Protein AF-A0A1V2YG68-F1 (afdb_monomer_lite)

Structure (mmCIF, N/CA/C/O backbone):
data_AF-A0A1V2YG68-F1
#
_entry.id   AF-A0A1V2YG68-F1
#
loop_
_atom_site.group_PDB
_atom_site.id
_atom_site.type_symbol
_atom_site.label_atom_id
_atom_site.label_alt_id
_atom_site.label_comp_id
_atom_site.label_asym_id
_atom_site.label_entity_id
_atom_site.label_seq_id
_atom_site.pdbx_PDB_ins_code
_atom_site.Cartn_x
_atom_site.Cartn_y
_atom_site.Cartn_z
_atom_site.occupancy
_atom_site.B_iso_or_equiv
_atom_site.auth_seq_id
_atom_site.auth_comp_id
_atom_site.auth_asym_id
_atom_site.auth_atom_id
_atom_site.pdbx_PDB_model_num
ATOM 1 N N . MET A 1 1 ? -80.242 -28.426 149.131 1.00 45.88 1 MET A N 1
ATOM 2 C CA . MET A 1 1 ? -80.543 -27.502 148.023 1.00 45.88 1 MET A CA 1
ATOM 3 C C . MET A 1 1 ? -82.032 -27.233 148.064 1.00 45.88 1 MET A C 1
ATOM 5 O O . MET A 1 1 ? -82.802 -28.119 147.728 1.00 45.88 1 MET A O 1
ATOM 9 N N . SER A 1 2 ? -82.437 -26.097 148.624 1.00 35.91 2 SER A N 1
ATOM 10 C CA . SER A 1 2 ? -83.824 -25.644 148.545 1.00 35.91 2 SER A CA 1
ATOM 11 C C . SER A 1 2 ? -84.021 -25.025 147.166 1.00 35.91 2 SER A C 1
ATOM 13 O O . SER A 1 2 ? -83.329 -24.053 146.855 1.00 35.91 2 SER A O 1
ATOM 15 N N . ASP A 1 3 ? -84.920 -25.564 146.348 1.00 45.25 3 ASP A N 1
ATOM 16 C CA . ASP A 1 3 ? -85.376 -24.863 145.150 1.00 45.25 3 ASP A CA 1
ATOM 17 C C . ASP A 1 3 ? -86.079 -23.575 145.592 1.00 45.25 3 ASP A C 1
ATOM 19 O O . ASP A 1 3 ? -87.194 -23.585 146.112 1.00 45.25 3 ASP A O 1
ATOM 23 N N . ILE A 1 4 ? -85.375 -22.450 145.447 1.00 52.69 4 ILE A N 1
ATOM 24 C CA . ILE A 1 4 ? -85.929 -21.116 145.657 1.00 52.69 4 ILE A CA 1
ATOM 25 C C . ILE A 1 4 ? -86.645 -20.747 144.359 1.00 52.69 4 ILE A C 1
ATOM 27 O O . ILE A 1 4 ? -86.049 -20.223 143.419 1.00 52.69 4 ILE A O 1
ATOM 31 N N . THR A 1 5 ? -87.937 -21.052 144.285 1.00 49.88 5 THR A N 1
ATOM 32 C CA . THR A 1 5 ? -88.808 -20.548 143.221 1.00 49.88 5 THR A CA 1
ATOM 33 C C . THR A 1 5 ? -89.043 -19.052 143.413 1.00 49.88 5 THR A C 1
ATOM 35 O O . THR A 1 5 ? -89.817 -18.638 144.277 1.00 49.88 5 THR A O 1
ATOM 38 N N . PHE A 1 6 ? -88.395 -18.230 142.586 1.00 60.41 6 PHE A N 1
ATOM 39 C CA . PHE A 1 6 ? -88.712 -16.809 142.456 1.00 60.41 6 PHE A CA 1
ATOM 40 C C . PHE A 1 6 ? -89.950 -16.643 141.567 1.00 60.41 6 PHE A C 1
ATOM 42 O O . PHE A 1 6 ? -89.876 -16.724 140.343 1.00 60.41 6 PHE A O 1
ATOM 49 N N . GLY A 1 7 ? -91.109 -16.426 142.188 1.00 47.00 7 GLY A N 1
ATOM 50 C CA . GLY A 1 7 ? -92.335 -16.075 141.475 1.00 47.00 7 GLY A CA 1
ATOM 51 C C . GLY A 1 7 ? -92.313 -14.608 141.052 1.00 47.00 7 GLY A C 1
ATOM 52 O O . GLY A 1 7 ? -92.571 -13.727 141.869 1.00 47.00 7 GLY A O 1
ATOM 53 N N . ILE A 1 8 ? -92.019 -14.332 139.782 1.00 64.88 8 ILE A N 1
ATOM 54 C CA . ILE A 1 8 ? -92.124 -12.979 139.220 1.00 64.88 8 ILE A CA 1
ATOM 55 C C . ILE A 1 8 ? -93.593 -12.728 138.859 1.00 64.88 8 ILE A C 1
ATOM 57 O O . ILE A 1 8 ? -94.186 -13.472 138.074 1.00 64.88 8 ILE A O 1
ATOM 61 N N . LYS A 1 9 ? -94.199 -11.676 139.423 1.00 55.75 9 LYS A N 1
ATOM 62 C CA . LYS A 1 9 ? -95.516 -11.201 138.975 1.00 55.75 9 LYS A CA 1
ATOM 63 C C . LYS A 1 9 ? -95.356 -10.577 137.591 1.00 55.75 9 LYS A C 1
ATOM 65 O O . LYS A 1 9 ? -94.891 -9.450 137.476 1.00 55.75 9 LYS A O 1
ATOM 70 N N . MET A 1 10 ? -95.730 -11.315 136.551 1.00 65.38 10 MET A N 1
ATOM 71 C CA . MET A 1 10 ? -95.845 -10.758 135.205 1.00 65.38 10 MET A CA 1
ATOM 72 C C . MET A 1 10 ? -97.210 -10.100 135.031 1.00 65.38 10 MET A C 1
ATOM 74 O O . MET A 1 10 ? -98.237 -10.695 135.371 1.00 65.38 10 MET A O 1
ATOM 78 N N . ASN A 1 11 ? -97.215 -8.887 134.481 1.00 75.75 11 ASN A N 1
ATOM 79 C CA . ASN A 1 11 ? -98.447 -8.227 134.068 1.00 75.75 11 ASN A CA 1
ATOM 80 C C . ASN A 1 11 ? -99.138 -9.057 132.967 1.00 75.75 11 ASN A C 1
ATOM 82 O O . ASN A 1 11 ? -98.454 -9.718 132.178 1.00 75.75 11 ASN A O 1
ATOM 86 N N . PRO A 1 12 ? -100.481 -9.056 132.914 1.00 67.75 12 PRO A N 1
ATOM 87 C CA . PRO A 1 12 ? -101.240 -9.962 132.054 1.00 67.75 12 PRO A CA 1
ATOM 88 C C . PRO A 1 12 ? -100.933 -9.795 130.558 1.00 67.75 12 PRO A C 1
ATOM 90 O O . PRO A 1 12 ? -100.912 -10.800 129.855 1.00 67.75 12 PRO A O 1
ATOM 93 N N . GLU A 1 13 ? -100.609 -8.583 130.096 1.00 73.19 13 GLU A N 1
ATOM 94 C CA . GLU A 1 13 ? -100.187 -8.320 128.709 1.00 73.19 13 GLU A CA 1
ATOM 95 C C . GLU A 1 13 ? -98.855 -8.995 128.369 1.00 73.19 13 GLU A C 1
ATOM 97 O O . GLU A 1 13 ? -98.791 -9.774 127.424 1.00 73.19 13 GLU A O 1
ATOM 102 N N . MET A 1 14 ? -97.817 -8.814 129.195 1.00 71.12 14 MET A N 1
ATOM 103 C CA . MET A 1 14 ? -96.523 -9.477 128.973 1.00 71.12 14 MET A CA 1
ATOM 104 C C . MET A 1 14 ? -96.642 -10.997 129.037 1.00 71.12 14 MET A C 1
ATOM 106 O O . MET A 1 14 ? -95.961 -11.710 128.309 1.00 71.12 14 MET A O 1
ATOM 110 N N . LYS A 1 15 ? -97.508 -11.518 129.911 1.00 72.19 15 LYS A N 1
ATOM 111 C CA . LYS A 1 15 ? -97.759 -12.959 129.975 1.00 72.19 15 LYS A CA 1
ATOM 112 C C . LYS A 1 15 ? -98.450 -13.459 128.704 1.00 72.19 15 LYS A C 1
ATOM 114 O O . LYS A 1 15 ? -98.142 -14.564 128.266 1.00 72.19 15 LYS A O 1
ATOM 119 N N . ALA A 1 16 ? -99.363 -12.673 128.132 1.00 74.62 16 ALA A N 1
ATOM 120 C CA . ALA A 1 16 ? -100.020 -12.999 126.873 1.00 74.62 16 ALA A CA 1
ATOM 121 C C . ALA A 1 16 ? -99.023 -12.986 125.704 1.00 74.62 16 ALA A C 1
ATOM 123 O O . ALA A 1 16 ? -98.926 -13.998 125.018 1.00 74.62 16 ALA A O 1
ATOM 124 N N . GLU A 1 17 ? -98.210 -11.933 125.557 1.00 75.25 17 GLU A N 1
ATOM 125 C CA . GLU A 1 17 ? -97.178 -11.847 124.508 1.00 75.25 17 GLU A CA 1
ATOM 126 C C . GLU A 1 17 ? -96.141 -12.967 124.623 1.00 75.25 17 GLU A C 1
ATOM 128 O O . GLU A 1 17 ? -95.781 -13.597 123.632 1.00 75.25 17 GLU A O 1
ATOM 133 N N . LEU A 1 18 ? -95.681 -13.274 125.839 1.00 72.56 18 LEU A N 1
ATOM 134 C CA . LEU A 1 18 ? -94.676 -14.315 126.046 1.00 72.56 18 LEU A CA 1
ATOM 135 C C . LEU A 1 18 ? -95.265 -15.705 125.751 1.00 72.56 18 LEU A C 1
ATOM 137 O O . LEU A 1 18 ? -94.600 -16.536 125.141 1.00 72.56 18 LEU A O 1
ATOM 141 N N . LEU A 1 19 ? -96.532 -15.954 126.104 1.00 73.06 19 LEU A N 1
ATOM 142 C CA . LEU A 1 19 ? -97.225 -17.193 125.732 1.00 73.06 19 LEU A CA 1
ATOM 143 C C . LEU A 1 19 ? -97.494 -17.290 124.227 1.00 73.06 19 LEU A C 1
ATOM 145 O O . LEU A 1 19 ? -97.452 -18.393 123.683 1.00 73.06 19 LEU A O 1
ATOM 149 N N . GLU A 1 20 ? -97.767 -16.172 123.561 1.00 78.12 20 GLU A N 1
ATOM 150 C CA . GLU A 1 20 ? -97.959 -16.118 122.113 1.00 78.12 20 GLU A CA 1
ATOM 151 C C . GLU A 1 20 ? -96.641 -16.373 121.369 1.00 78.12 20 GLU A C 1
ATOM 153 O O . GLU A 1 20 ? -96.613 -17.166 120.430 1.00 78.12 20 GLU A O 1
ATOM 158 N N . LEU A 1 21 ? -95.529 -15.814 121.854 1.00 74.50 21 LEU A N 1
ATOM 159 C CA . LEU A 1 21 ? -94.182 -16.056 121.328 1.00 74.50 21 LEU A CA 1
ATOM 160 C C . LEU A 1 21 ? -93.698 -17.492 121.563 1.00 74.50 21 LEU A C 1
ATOM 162 O O . LEU A 1 21 ? -93.141 -18.107 120.657 1.00 74.50 21 LEU A O 1
ATOM 166 N N . ILE A 1 22 ? -93.954 -18.054 122.748 1.00 74.94 22 ILE A N 1
ATOM 167 C CA . ILE A 1 22 ? -93.669 -19.467 123.045 1.00 74.94 22 ILE A CA 1
ATOM 168 C C . ILE A 1 22 ? -94.459 -20.370 122.095 1.00 74.94 22 ILE A C 1
ATOM 170 O O . ILE A 1 22 ? -93.904 -21.315 121.538 1.00 74.94 22 ILE A O 1
ATOM 174 N N . LYS A 1 23 ? -95.749 -20.073 121.885 1.00 73.31 23 LYS A N 1
ATOM 175 C CA . LYS A 1 23 ? -96.596 -20.846 120.971 1.00 73.31 23 LYS A CA 1
ATOM 176 C C . LYS A 1 23 ? -96.153 -20.724 119.518 1.00 73.31 23 LYS A C 1
ATOM 178 O O . LYS A 1 23 ? -96.170 -21.730 118.823 1.00 73.31 23 LYS A O 1
ATOM 183 N N . SER A 1 24 ? -95.763 -19.534 119.060 1.00 74.88 24 SER A N 1
ATOM 184 C CA . SER A 1 24 ? -95.363 -19.323 117.664 1.00 74.88 24 SER A CA 1
ATOM 185 C C . SER A 1 24 ? -94.041 -20.000 117.303 1.00 74.88 24 SER A C 1
ATOM 187 O O . SER A 1 24 ? -93.831 -20.320 116.138 1.00 74.88 24 SER A O 1
ATOM 189 N N . HIS A 1 25 ? -93.177 -20.251 118.289 1.00 70.69 25 HIS A N 1
ATOM 190 C CA . HIS A 1 25 ? -91.890 -20.920 118.088 1.00 70.69 25 HIS A CA 1
ATOM 191 C C . HIS A 1 25 ? -91.912 -22.414 118.466 1.00 70.69 25 HIS A C 1
ATOM 193 O O . HIS A 1 25 ? -90.879 -23.068 118.365 1.00 70.69 25 HIS A O 1
ATOM 199 N N . GLU A 1 26 ? -93.059 -22.953 118.904 1.00 73.19 26 GLU A N 1
ATOM 200 C CA . GLU A 1 26 ? -93.261 -24.358 119.321 1.00 73.19 26 GLU A CA 1
ATOM 201 C C . GLU A 1 26 ? -92.267 -24.891 120.378 1.00 73.19 26 GLU A C 1
ATOM 203 O O . GLU A 1 26 ? -92.088 -26.098 120.531 1.00 73.19 26 GLU A O 1
ATOM 208 N N . VAL A 1 27 ? -91.638 -24.007 121.155 1.00 75.56 27 VAL A N 1
ATOM 209 C CA . VAL A 1 27 ? -90.670 -24.380 122.202 1.00 75.56 27 VAL A CA 1
ATOM 210 C C . VAL A 1 27 ? -91.333 -24.442 123.571 1.00 75.56 27 VAL A C 1
ATOM 212 O O . VAL A 1 27 ? -92.298 -23.730 123.849 1.00 75.56 27 VAL A O 1
ATOM 215 N N . THR A 1 28 ? -90.802 -25.253 124.488 1.00 78.25 28 THR A N 1
ATOM 216 C CA . THR A 1 28 ? -91.273 -25.210 125.879 1.00 78.25 28 THR A CA 1
ATOM 217 C C . THR A 1 28 ? -90.831 -23.914 126.560 1.00 78.25 28 THR A C 1
ATOM 219 O O . THR A 1 28 ? -89.799 -23.328 126.237 1.00 78.25 28 THR A O 1
ATOM 222 N N . SER A 1 29 ? -91.574 -23.455 127.570 1.00 73.75 29 SER A N 1
ATOM 223 C CA . SER A 1 29 ? -91.270 -22.191 128.262 1.00 73.75 29 SER A CA 1
ATOM 224 C C . SER A 1 29 ? -89.856 -22.143 128.857 1.00 73.75 29 SER A C 1
ATOM 226 O O . SER A 1 29 ? -89.256 -21.075 128.940 1.00 73.75 29 SER A O 1
ATOM 228 N N . LYS A 1 30 ? -89.302 -23.296 129.254 1.00 77.19 30 LYS A N 1
ATOM 229 C CA . LYS A 1 30 ? -87.930 -23.404 129.766 1.00 77.19 30 LYS A CA 1
ATOM 230 C C . LYS A 1 30 ? -86.895 -23.227 128.653 1.00 77.19 30 LYS A C 1
ATOM 232 O O . LYS A 1 30 ? -85.905 -22.532 128.865 1.00 77.19 30 LYS A O 1
ATOM 237 N N . GLU A 1 31 ? -87.136 -23.823 127.488 1.00 76.25 31 GLU A N 1
ATOM 238 C CA . GLU A 1 31 ? -86.282 -23.672 126.305 1.00 76.25 31 GLU A CA 1
ATOM 239 C C . GLU A 1 31 ? -86.329 -22.241 125.787 1.00 76.25 31 GLU A C 1
ATOM 241 O O . GLU A 1 31 ? -85.284 -21.662 125.533 1.00 76.25 31 GLU A O 1
ATOM 246 N N . PHE A 1 32 ? -87.510 -21.623 125.750 1.00 81.31 32 PHE A N 1
ATOM 247 C CA . PHE A 1 32 ? -87.654 -20.233 125.333 1.00 81.31 32 PHE A CA 1
ATOM 248 C C . PHE A 1 32 ? -86.882 -19.267 126.245 1.00 81.31 32 PHE A C 1
ATOM 250 O O . PHE A 1 32 ? -86.154 -18.407 125.757 1.00 81.31 32 PHE A O 1
ATOM 257 N N . ILE A 1 33 ? -86.967 -19.434 127.572 1.00 79.12 33 ILE A N 1
ATOM 258 C CA . ILE A 1 33 ? -86.193 -18.619 128.526 1.00 79.12 33 ILE A CA 1
ATOM 259 C C . ILE A 1 33 ? -84.685 -18.892 128.409 1.00 79.12 33 ILE A C 1
ATOM 261 O O . ILE A 1 33 ? -83.891 -17.955 128.504 1.00 79.12 33 ILE A O 1
ATOM 265 N N . ALA A 1 34 ? -84.272 -20.143 128.176 1.00 77.38 34 ALA A N 1
ATOM 266 C CA . ALA A 1 34 ? -82.872 -20.471 127.910 1.00 77.38 34 ALA A CA 1
ATOM 267 C C . ALA A 1 34 ? -82.375 -19.784 126.627 1.00 77.38 34 ALA A C 1
ATOM 269 O O . ALA A 1 34 ? -81.307 -19.179 126.643 1.00 77.38 34 ALA A O 1
ATOM 270 N N . MET A 1 35 ? -83.193 -19.782 125.573 1.00 78.88 35 MET A N 1
ATOM 271 C CA . MET A 1 35 ? -82.917 -19.119 124.299 1.00 78.88 35 MET A CA 1
ATOM 272 C C . MET A 1 35 ? -82.822 -17.597 124.460 1.00 78.88 35 MET A C 1
ATOM 274 O O . MET A 1 35 ? -81.937 -16.968 123.888 1.00 78.88 35 MET A O 1
ATOM 278 N N . LEU A 1 36 ? -83.677 -16.997 125.292 1.00 80.50 36 LEU A N 1
ATOM 279 C CA . LEU A 1 36 ? -83.635 -15.570 125.629 1.00 80.50 36 LEU A CA 1
ATOM 280 C C . LEU A 1 36 ? -82.360 -15.204 126.398 1.00 80.50 36 LEU A C 1
ATOM 282 O O . LEU A 1 36 ? -81.717 -14.201 126.098 1.00 80.50 36 LEU A O 1
ATOM 286 N N . LEU A 1 37 ? -81.957 -16.038 127.361 1.00 78.00 37 LEU A N 1
ATOM 287 C CA . LEU A 1 37 ? -80.708 -15.866 128.106 1.00 78.00 37 LEU A CA 1
ATOM 288 C C . LEU A 1 37 ? -79.474 -16.052 127.221 1.00 78.00 37 LEU A C 1
ATOM 290 O O . LEU A 1 37 ? -78.484 -15.345 127.399 1.00 78.00 37 LEU A O 1
ATOM 294 N N . GLU A 1 38 ? -79.513 -17.000 126.291 1.00 78.25 38 GLU A N 1
ATOM 295 C CA . GLU A 1 38 ? -78.438 -17.249 125.334 1.00 78.25 38 GLU A CA 1
ATOM 296 C C . GLU A 1 38 ? -78.324 -16.107 124.321 1.00 78.25 38 GLU A C 1
ATOM 298 O O . GLU A 1 38 ? -77.226 -15.599 124.100 1.00 78.25 38 GLU A O 1
ATOM 303 N N . SER A 1 39 ? -79.458 -15.609 123.825 1.00 77.69 39 SER A N 1
ATOM 304 C CA . SER A 1 39 ? -79.529 -14.418 122.972 1.00 77.69 39 SER A CA 1
ATOM 305 C C . SER A 1 39 ? -78.979 -13.190 123.699 1.00 77.69 39 SER A C 1
ATOM 307 O O . SER A 1 39 ? -78.126 -12.491 123.166 1.00 77.69 39 SER A O 1
ATOM 309 N N . TYR A 1 40 ? -79.354 -12.984 124.965 1.00 77.25 40 TYR A N 1
ATOM 310 C CA . TYR A 1 40 ? -78.818 -11.896 125.784 1.00 77.25 40 TYR A CA 1
ATOM 311 C C . TYR A 1 40 ? -77.305 -12.026 126.034 1.00 77.25 40 TYR A C 1
ATOM 313 O O . TYR A 1 40 ? -76.578 -11.033 126.000 1.00 77.25 40 TYR A O 1
ATOM 321 N N . LYS A 1 41 ? -76.792 -13.245 126.260 1.00 76.25 41 LYS A N 1
ATOM 322 C CA . LYS A 1 41 ? -75.343 -13.493 126.379 1.00 76.25 41 LYS A CA 1
ATOM 323 C C . LYS A 1 41 ? -74.608 -13.211 125.067 1.00 76.25 41 LYS A C 1
ATOM 325 O O . LYS A 1 41 ? -73.520 -12.642 125.112 1.00 76.25 41 LYS A O 1
ATOM 330 N N . LEU A 1 42 ? -75.196 -13.581 123.930 1.00 72.62 42 LEU A N 1
ATOM 331 C CA . LEU A 1 42 ? -74.677 -13.285 122.594 1.00 72.62 42 LEU A CA 1
ATOM 332 C C . LEU A 1 42 ? -74.616 -11.776 122.340 1.00 72.62 42 LEU A C 1
ATOM 334 O O . LEU A 1 42 ? -73.562 -11.273 121.950 1.00 72.62 42 LEU A O 1
ATOM 338 N N . GLU A 1 43 ? -75.693 -11.051 122.640 1.00 72.38 43 GLU A N 1
ATOM 339 C CA . GLU A 1 43 ? -75.754 -9.587 122.540 1.00 72.38 43 GLU A CA 1
ATOM 340 C C . GLU A 1 43 ? -74.646 -8.941 123.387 1.00 72.38 43 GLU A C 1
ATOM 342 O O . GLU A 1 43 ? -73.835 -8.161 122.891 1.00 72.38 43 GLU A O 1
ATOM 347 N N . LYS A 1 44 ? -74.514 -9.381 124.644 1.00 71.50 44 LYS A N 1
ATOM 348 C CA . LYS A 1 44 ? -73.502 -8.872 125.576 1.00 71.50 44 LYS A CA 1
ATOM 349 C C . LYS A 1 44 ? -72.069 -9.213 125.150 1.00 71.50 44 LYS A C 1
ATOM 351 O O . LYS A 1 44 ? -71.148 -8.454 125.429 1.00 71.50 44 LYS A O 1
ATOM 356 N N . SER A 1 45 ? -71.853 -10.342 124.472 1.00 64.56 45 SER A N 1
ATOM 357 C CA . SER A 1 45 ? -70.531 -10.724 123.952 1.00 64.56 45 SER A CA 1
ATOM 358 C C . SER A 1 45 ? -70.094 -9.875 122.754 1.00 64.56 45 SER A C 1
ATOM 360 O O . SER A 1 45 ? -68.910 -9.563 122.640 1.00 64.56 45 SER A O 1
ATOM 362 N N . ARG A 1 46 ? -71.043 -9.423 121.919 1.00 65.50 46 ARG A N 1
ATOM 363 C CA . ARG A 1 46 ? -70.778 -8.492 120.810 1.00 65.50 46 ARG A CA 1
ATOM 364 C C . ARG A 1 46 ? -70.386 -7.099 121.294 1.00 65.50 46 ARG A C 1
ATOM 366 O O . ARG A 1 46 ? -6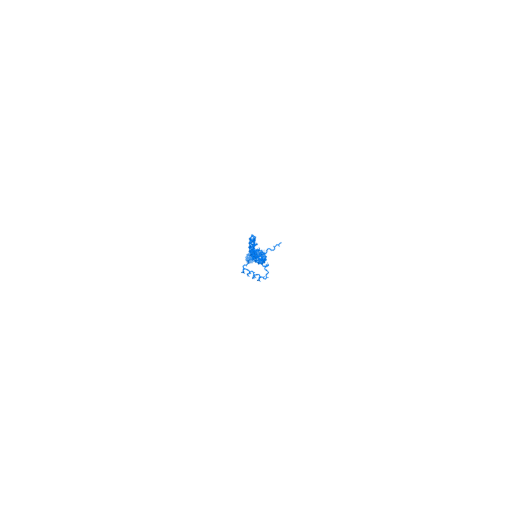9.529 -6.477 120.678 1.00 65.50 46 ARG A O 1
ATOM 373 N N . GLU A 1 47 ? -70.956 -6.634 122.405 1.00 62.09 47 GLU A N 1
ATOM 374 C CA . GLU A 1 47 ? -70.566 -5.353 123.014 1.00 62.09 47 GLU A CA 1
ATOM 375 C C . GLU A 1 47 ? -69.123 -5.368 123.554 1.00 62.09 47 GLU A C 1
ATOM 377 O O . GLU A 1 47 ? -68.459 -4.334 123.573 1.00 62.09 47 GLU A O 1
ATOM 382 N N . ILE A 1 48 ? -68.611 -6.534 123.968 1.00 59.66 48 ILE A N 1
ATOM 383 C CA . ILE A 1 48 ? -67.285 -6.670 124.595 1.00 59.66 48 ILE A CA 1
ATOM 384 C C . ILE A 1 48 ? -66.157 -6.807 123.549 1.00 59.66 48 ILE A C 1
ATOM 386 O O . ILE A 1 48 ? -65.026 -6.412 123.822 1.00 59.66 48 ILE A O 1
ATOM 390 N N . SER A 1 49 ? -66.436 -7.304 122.337 1.00 58.44 49 SER A N 1
ATOM 391 C CA . SER A 1 49 ? -65.424 -7.599 121.303 1.00 58.44 49 SER A CA 1
ATOM 392 C C . SER A 1 49 ? -65.266 -6.507 120.233 1.00 58.44 49 SER A C 1
ATOM 394 O O . SER A 1 49 ? -64.893 -6.796 119.094 1.00 58.44 49 SER A O 1
ATOM 396 N N . HIS A 1 50 ? -65.575 -5.248 120.555 1.00 57.62 50 HIS A N 1
ATOM 397 C CA . HIS A 1 50 ? -65.488 -4.143 119.593 1.00 57.62 50 HIS A CA 1
ATOM 398 C C . HIS A 1 50 ? -64.053 -3.814 119.142 1.00 57.62 50 HIS A C 1
ATOM 400 O O . HIS A 1 50 ? -63.885 -3.169 118.111 1.00 57.62 50 HIS A O 1
ATOM 406 N N . PHE A 1 51 ? -63.039 -4.273 119.883 1.00 55.81 51 PHE A N 1
ATOM 407 C CA . PHE A 1 51 ? -61.628 -3.965 119.628 1.00 55.81 51 PHE A CA 1
ATOM 408 C C . PHE A 1 51 ? -61.024 -4.773 118.458 1.00 55.81 51 PHE A C 1
ATOM 410 O O . PHE A 1 51 ? -60.210 -4.241 117.713 1.00 55.81 51 PHE A O 1
ATOM 417 N N . ASP A 1 52 ? -61.474 -6.013 118.222 1.00 60.25 52 ASP A N 1
ATOM 418 C CA . ASP A 1 52 ? -60.893 -6.896 117.190 1.00 60.25 52 ASP A CA 1
ATOM 419 C C . ASP A 1 52 ? -61.453 -6.644 115.777 1.00 60.25 52 ASP A C 1
ATOM 421 O O . ASP A 1 52 ? -60.824 -6.965 114.767 1.00 60.25 52 ASP A O 1
ATOM 425 N N . TYR A 1 53 ? -62.654 -6.068 115.672 1.00 68.12 53 TYR A N 1
ATOM 426 C CA . TYR A 1 53 ? -63.326 -5.877 114.382 1.00 68.12 53 TYR A CA 1
ATOM 427 C C . TYR A 1 53 ? -62.723 -4.723 113.569 1.00 68.12 53 TYR A C 1
ATOM 429 O O . TYR A 1 53 ? -62.649 -4.793 112.341 1.00 68.12 53 TYR A O 1
ATOM 437 N N . THR A 1 54 ? -62.269 -3.670 114.250 1.00 73.94 54 THR A N 1
ATOM 438 C CA . THR A 1 54 ? -61.626 -2.503 113.633 1.00 73.94 54 THR A CA 1
ATOM 439 C C . THR A 1 54 ? -60.309 -2.863 112.950 1.00 73.94 54 THR A C 1
ATOM 441 O O . THR A 1 54 ? -60.108 -2.482 111.797 1.00 73.94 54 THR A O 1
ATOM 444 N N . ASP A 1 55 ? -59.467 -3.667 113.601 1.00 77.00 55 ASP A N 1
ATOM 445 C CA . ASP A 1 55 ? -58.162 -4.072 113.064 1.00 77.00 55 ASP A CA 1
ATOM 446 C C . ASP A 1 55 ? -58.315 -5.013 111.858 1.00 77.00 55 ASP A C 1
ATOM 448 O O . ASP A 1 55 ? -57.592 -4.903 110.864 1.00 77.00 55 ASP A O 1
ATOM 452 N N . ILE A 1 56 ? -59.305 -5.914 111.893 1.00 80.50 56 ILE A N 1
ATOM 453 C CA . ILE A 1 56 ? -59.621 -6.807 110.769 1.00 80.50 56 ILE A CA 1
ATOM 454 C C . ILE A 1 56 ? -60.139 -6.015 109.559 1.00 80.50 56 ILE A C 1
ATOM 456 O O . ILE A 1 56 ? -59.739 -6.306 108.427 1.00 80.50 56 ILE A O 1
ATOM 460 N N . ASP A 1 57 ? -60.997 -5.011 109.763 1.00 82.62 57 ASP A N 1
ATOM 461 C CA . ASP A 1 57 ? -61.472 -4.152 108.670 1.00 82.62 57 ASP A CA 1
ATOM 462 C C . ASP A 1 57 ? -60.322 -3.317 108.078 1.00 82.62 57 ASP A C 1
ATOM 464 O O . ASP A 1 57 ? -60.194 -3.200 106.855 1.00 82.62 57 ASP A O 1
ATOM 468 N N . GLU A 1 58 ? -59.417 -2.799 108.914 1.00 83.69 58 GLU A N 1
ATOM 469 C CA . GLU A 1 58 ? -58.221 -2.092 108.450 1.00 83.69 58 GLU A CA 1
ATOM 470 C C . GLU A 1 58 ? -57.291 -3.003 107.629 1.00 83.69 58 GLU A C 1
ATOM 472 O O . GLU A 1 58 ? -56.882 -2.632 106.521 1.00 83.69 58 GLU A O 1
ATOM 477 N N . LEU A 1 59 ? -57.039 -4.235 108.083 1.00 86.75 59 LEU A N 1
ATOM 478 C CA . LEU A 1 59 ? -56.278 -5.237 107.328 1.00 86.75 59 LEU A CA 1
ATOM 479 C C . LEU A 1 59 ? -56.936 -5.579 105.984 1.00 86.75 59 LEU A C 1
ATOM 481 O O . LEU A 1 59 ? -56.247 -5.673 104.965 1.00 86.75 59 LEU A O 1
ATOM 485 N N . GLN A 1 60 ? -58.263 -5.712 105.932 1.00 87.12 60 GLN A N 1
ATOM 486 C CA . GLN A 1 60 ? -58.981 -5.934 104.673 1.00 87.12 60 GLN A CA 1
ATOM 487 C C . GLN A 1 60 ? -58.884 -4.732 103.726 1.00 87.12 60 GLN A C 1
ATOM 489 O O . GLN A 1 60 ? -58.741 -4.913 102.511 1.00 87.12 60 GLN A O 1
ATOM 494 N N . ARG A 1 61 ? -58.930 -3.498 104.246 1.00 90.12 61 ARG A N 1
ATOM 495 C CA . ARG A 1 61 ? -58.716 -2.281 103.445 1.00 90.12 61 ARG A CA 1
ATOM 496 C C . ARG A 1 61 ? -57.301 -2.236 102.875 1.00 90.12 61 ARG A C 1
ATOM 498 O O . ARG A 1 61 ? -57.141 -1.943 101.687 1.00 90.12 61 ARG A O 1
ATOM 505 N N . LEU A 1 62 ? -56.290 -2.569 103.680 1.00 92.44 62 LEU A N 1
ATOM 506 C CA . LEU A 1 62 ? -54.897 -2.658 103.237 1.00 92.44 62 LEU A CA 1
ATOM 507 C C . LEU A 1 62 ? -54.710 -3.753 102.180 1.00 92.44 62 LEU A C 1
ATOM 509 O O . LEU A 1 62 ? -54.106 -3.488 101.142 1.00 92.44 62 LEU A O 1
ATOM 513 N N . LEU A 1 63 ? -55.299 -4.936 102.366 1.00 92.44 63 LEU A N 1
ATOM 514 C CA . LEU A 1 63 ? -55.243 -6.026 101.389 1.00 92.44 63 LEU A CA 1
ATOM 515 C C . LEU A 1 63 ? -55.889 -5.629 100.054 1.00 92.44 63 LEU A C 1
ATOM 517 O O . LEU A 1 63 ? -55.284 -5.814 98.998 1.00 92.44 63 LEU A O 1
ATOM 521 N N . LYS A 1 64 ? -57.078 -5.009 100.084 1.00 92.06 64 LYS A N 1
ATOM 522 C CA . LYS A 1 64 ? -57.740 -4.469 98.881 1.00 92.06 64 LYS A CA 1
ATOM 523 C C . LYS A 1 64 ? -56.878 -3.412 98.193 1.00 92.06 64 LYS A C 1
ATOM 525 O O . LYS A 1 64 ? -56.834 -3.356 96.964 1.00 92.06 64 LYS A O 1
ATOM 530 N N . ARG A 1 65 ? -56.182 -2.567 98.960 1.00 94.81 65 ARG A N 1
ATOM 531 C CA . ARG A 1 65 ? -55.243 -1.579 98.412 1.00 94.81 65 ARG A CA 1
ATOM 532 C C . ARG A 1 65 ? -54.041 -2.254 97.750 1.00 94.81 65 ARG A C 1
ATOM 534 O O . ARG A 1 65 ? -53.686 -1.853 96.648 1.00 94.81 65 ARG A O 1
ATOM 541 N N . ILE A 1 66 ? -53.454 -3.276 98.372 1.00 93.56 66 ILE A N 1
ATOM 542 C CA . ILE A 1 66 ? -52.347 -4.057 97.798 1.00 93.56 66 ILE A CA 1
ATOM 543 C C . ILE A 1 66 ? -52.790 -4.743 96.502 1.00 93.56 66 ILE A C 1
ATOM 545 O O . ILE A 1 66 ? -52.099 -4.628 95.494 1.00 93.56 66 ILE A O 1
ATOM 549 N N . GLN A 1 67 ? -53.966 -5.375 96.484 1.00 92.88 67 GLN A N 1
ATOM 550 C CA . GLN A 1 67 ? -54.525 -5.987 95.274 1.00 92.88 67 GLN A CA 1
ATOM 551 C C . GLN A 1 67 ? -54.721 -4.962 94.151 1.00 92.88 67 GLN A C 1
ATOM 553 O O . GLN A 1 67 ? -54.316 -5.216 93.020 1.00 92.88 67 GLN A O 1
ATOM 558 N N . LYS A 1 68 ? -55.270 -3.778 94.458 1.00 94.19 68 LYS A N 1
ATOM 559 C CA . LYS A 1 68 ? -55.397 -2.683 93.480 1.00 94.19 68 LYS A CA 1
ATOM 560 C C . LYS A 1 68 ? -54.042 -2.198 92.967 1.00 94.19 68 LYS A C 1
ATOM 562 O O . LYS A 1 68 ? -53.908 -1.928 91.780 1.00 94.19 68 LYS A O 1
ATOM 567 N N . LEU A 1 69 ? -53.039 -2.080 93.839 1.00 94.38 69 LEU A N 1
ATOM 568 C CA . LEU A 1 69 ? -51.683 -1.713 93.428 1.00 94.38 69 LEU A CA 1
ATOM 569 C C . LEU A 1 69 ? -51.072 -2.774 92.509 1.00 94.38 69 LEU A C 1
ATOM 571 O O . LEU A 1 69 ? -50.433 -2.409 91.529 1.00 94.38 69 LEU A O 1
ATOM 575 N N . TYR A 1 70 ? -51.296 -4.056 92.797 1.00 95.88 70 TYR A N 1
ATOM 576 C CA . TYR A 1 70 ? -50.812 -5.158 91.971 1.00 95.88 70 TYR A CA 1
ATOM 577 C C . TYR A 1 70 ? -51.486 -5.185 90.595 1.00 95.88 70 TYR A C 1
ATOM 579 O O . TYR A 1 70 ? -50.787 -5.272 89.592 1.00 95.88 70 TYR A O 1
ATOM 587 N N . LEU A 1 71 ? -52.814 -5.029 90.537 1.00 94.56 71 LEU A N 1
ATOM 588 C CA . LEU A 1 71 ? -53.563 -4.877 89.282 1.00 94.56 71 LEU A CA 1
ATOM 589 C C . LEU A 1 71 ? -53.035 -3.693 88.465 1.00 94.56 71 LEU A C 1
ATOM 591 O O . LEU A 1 71 ? -52.638 -3.869 87.324 1.00 94.56 71 LEU A O 1
ATOM 595 N N . ASN A 1 72 ? -52.885 -2.520 89.085 1.00 95.38 72 ASN A N 1
ATOM 596 C CA . ASN A 1 72 ? -52.319 -1.351 88.407 1.00 95.38 72 ASN A CA 1
ATOM 597 C C . ASN A 1 72 ? -50.882 -1.585 87.908 1.00 95.38 72 ASN A C 1
ATOM 599 O O . ASN A 1 72 ? -50.484 -1.023 86.890 1.00 95.38 72 ASN A O 1
ATOM 603 N N . LEU A 1 73 ? -50.065 -2.343 88.649 1.00 95.75 73 LEU A N 1
ATOM 604 C CA . LEU A 1 73 ? -48.707 -2.691 88.229 1.00 95.75 73 LEU A CA 1
ATOM 605 C C . LEU A 1 73 ? -48.737 -3.647 87.030 1.00 95.75 73 LEU A C 1
ATOM 607 O O . LEU A 1 73 ? -47.950 -3.476 86.103 1.00 95.75 73 LEU A O 1
ATOM 611 N N . HIS A 1 74 ? -49.648 -4.621 87.050 1.00 95.19 74 HIS A N 1
ATOM 612 C CA . HIS A 1 7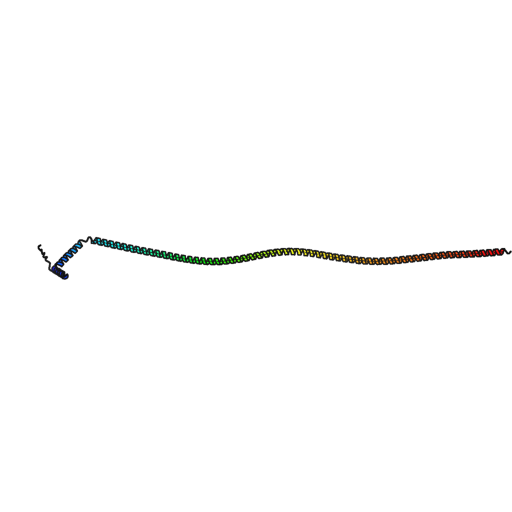4 ? -49.865 -5.565 85.963 1.00 95.19 74 HIS A CA 1
ATOM 613 C C . HIS A 1 74 ? -50.323 -4.850 84.689 1.00 95.19 74 HIS A C 1
ATOM 615 O O . HIS A 1 74 ? -49.664 -4.994 83.665 1.00 95.19 74 HIS A O 1
ATOM 621 N N . ASP A 1 75 ? -51.342 -3.993 84.779 1.00 94.62 75 ASP A N 1
ATOM 622 C CA . ASP A 1 75 ? -51.853 -3.214 83.645 1.00 94.62 75 ASP A CA 1
ATOM 623 C C . ASP A 1 75 ? -50.751 -2.327 83.043 1.00 94.62 75 ASP A C 1
ATOM 625 O O . ASP A 1 75 ? -50.571 -2.264 81.828 1.00 94.62 75 ASP A O 1
ATOM 629 N N . LYS A 1 76 ? -49.938 -1.677 83.891 1.00 95.44 76 LYS A N 1
ATOM 630 C CA . LYS A 1 76 ? -48.769 -0.909 83.429 1.00 95.44 76 LYS A CA 1
ATOM 631 C C . LYS A 1 76 ? -47.742 -1.789 82.722 1.00 95.44 76 LYS A C 1
ATOM 633 O O . LYS A 1 76 ? -47.202 -1.377 81.699 1.00 95.44 76 LYS A O 1
ATOM 638 N N . ALA A 1 77 ? -47.446 -2.968 83.263 1.00 95.00 77 ALA A N 1
ATOM 639 C CA . ALA A 1 77 ? -46.506 -3.898 82.648 1.00 95.00 77 ALA A CA 1
ATOM 640 C C . ALA A 1 77 ? -47.028 -4.415 81.298 1.00 95.00 77 ALA A C 1
ATOM 642 O O . ALA A 1 77 ? -46.251 -4.535 80.353 1.00 95.00 77 ALA A O 1
ATOM 643 N N . GLU A 1 78 ? -48.332 -4.667 81.185 1.00 96.50 78 GLU A N 1
ATOM 644 C CA . GLU A 1 78 ? -48.978 -5.081 79.941 1.00 96.50 78 GLU A CA 1
ATOM 645 C C . GLU A 1 78 ? -48.915 -3.978 78.879 1.00 96.50 78 GLU A C 1
ATOM 647 O O . GLU A 1 78 ? -48.494 -4.245 77.753 1.00 96.50 78 GLU A O 1
ATOM 652 N N . VAL A 1 79 ? -49.217 -2.726 79.246 1.00 96.00 79 VAL A N 1
ATOM 653 C CA . VAL A 1 79 ? -49.063 -1.568 78.349 1.00 96.00 79 VAL A CA 1
ATOM 654 C C . VAL A 1 79 ? -47.622 -1.460 77.843 1.00 96.00 79 VAL A C 1
ATOM 656 O O . VAL A 1 79 ? -47.407 -1.391 76.634 1.00 96.00 79 VAL A O 1
ATOM 659 N N . ILE A 1 80 ? -46.630 -1.541 78.738 1.00 96.19 80 ILE A N 1
ATOM 660 C CA . ILE A 1 80 ? -45.204 -1.495 78.373 1.00 96.19 80 ILE A CA 1
ATOM 661 C C . ILE A 1 80 ? -44.839 -2.646 77.422 1.00 96.19 80 ILE A C 1
ATOM 663 O O . ILE A 1 80 ? -44.131 -2.440 76.435 1.00 96.19 80 ILE A O 1
ATOM 667 N N . LEU A 1 81 ? -45.323 -3.864 77.680 1.00 96.06 81 LEU A N 1
ATOM 668 C CA . LEU A 1 81 ? -45.067 -5.021 76.818 1.00 96.06 81 LEU A CA 1
ATOM 669 C C . LEU A 1 81 ? -45.666 -4.845 75.420 1.00 96.06 81 LEU A C 1
ATOM 671 O O . LEU A 1 81 ? -45.007 -5.167 74.428 1.00 96.06 81 LEU A O 1
ATOM 675 N N . VAL A 1 82 ? -46.891 -4.324 75.325 1.00 96.50 82 VAL A N 1
ATOM 676 C CA . VAL A 1 82 ? -47.549 -4.037 74.044 1.00 96.50 82 VAL A CA 1
ATOM 677 C C . VAL A 1 82 ? -46.798 -2.945 73.283 1.00 96.50 82 VAL A C 1
ATOM 679 O O . VAL A 1 82 ? -46.536 -3.111 72.090 1.00 96.50 82 VAL A O 1
ATOM 682 N N . GLU A 1 83 ? -46.386 -1.871 73.956 1.00 95.81 83 GLU A N 1
ATOM 683 C CA . GLU A 1 83 ? -45.574 -0.804 73.361 1.00 95.81 83 GLU A CA 1
ATOM 684 C C . GLU A 1 83 ? -44.247 -1.342 72.815 1.00 95.81 83 GLU A C 1
ATOM 686 O O . GLU A 1 83 ? -43.924 -1.112 71.648 1.00 95.81 83 GLU A O 1
ATOM 691 N N . HIS A 1 84 ? -43.512 -2.132 73.606 1.00 96.38 84 HIS A N 1
ATOM 692 C CA . HIS A 1 84 ? -42.271 -2.765 73.157 1.00 96.38 84 HIS A CA 1
ATOM 693 C C . HIS A 1 84 ? -42.496 -3.698 71.970 1.00 96.38 84 HIS A C 1
ATOM 695 O O . HIS A 1 84 ? -41.743 -3.644 70.997 1.00 96.38 84 HIS A O 1
ATOM 701 N N . LYS A 1 85 ? -43.536 -4.538 72.012 1.00 96.56 85 LYS A N 1
ATOM 702 C CA . LYS A 1 85 ? -43.874 -5.442 70.909 1.00 96.56 85 LYS A CA 1
ATOM 703 C C . LYS A 1 85 ? -44.150 -4.664 69.625 1.00 96.56 85 LYS A C 1
ATOM 705 O O . LYS A 1 85 ? -43.592 -5.004 68.583 1.00 96.56 85 LYS A O 1
ATOM 710 N N . ASN A 1 86 ? -44.945 -3.600 69.705 1.00 95.88 86 ASN A N 1
ATOM 711 C CA . ASN A 1 86 ? -45.244 -2.742 68.562 1.00 95.88 86 ASN A CA 1
ATOM 712 C C . ASN A 1 86 ? -43.979 -2.069 68.020 1.00 95.88 86 ASN A C 1
ATOM 71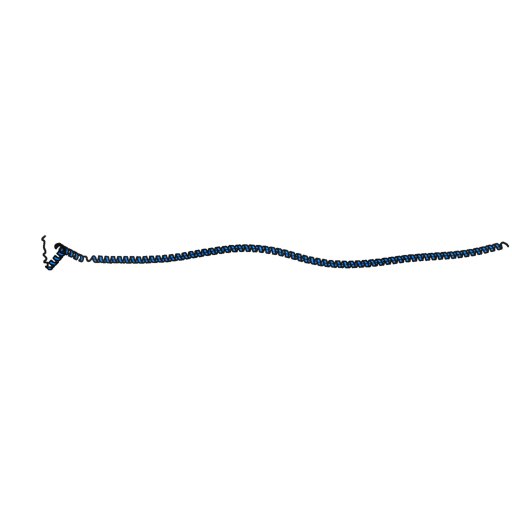4 O O . ASN A 1 86 ? -43.780 -2.038 66.808 1.00 95.88 86 ASN A O 1
ATOM 718 N N . LEU A 1 87 ? -43.097 -1.595 68.902 1.00 96.50 87 LEU A N 1
ATOM 719 C CA . LEU A 1 87 ? -41.841 -0.942 68.532 1.00 96.50 87 LEU A CA 1
ATOM 720 C C . LEU A 1 87 ? -40.843 -1.911 67.876 1.00 96.50 87 LEU A C 1
ATOM 722 O O . LEU A 1 87 ? -40.138 -1.550 66.932 1.00 96.50 87 LEU A O 1
ATOM 726 N N . TYR A 1 88 ? -40.791 -3.168 68.323 1.00 95.50 88 TYR A N 1
ATOM 727 C CA . TYR A 1 88 ? -40.020 -4.206 67.637 1.00 95.50 88 TYR A CA 1
ATOM 728 C C . TYR A 1 88 ? -40.637 -4.581 66.292 1.00 95.50 88 TYR A C 1
ATOM 730 O O . TYR A 1 88 ? -39.904 -4.752 65.321 1.00 95.50 88 TYR A O 1
ATOM 738 N N . GLN A 1 89 ? -41.964 -4.668 66.206 1.00 96.44 89 GLN A N 1
ATOM 739 C CA . GLN A 1 89 ? -42.662 -5.009 64.970 1.00 96.44 89 GLN A CA 1
ATOM 740 C C . GLN A 1 89 ? -42.462 -3.938 63.890 1.00 96.44 89 GLN A C 1
ATOM 742 O O . GLN A 1 89 ? -42.142 -4.275 62.748 1.00 96.44 89 GLN A O 1
ATOM 747 N N . THR A 1 90 ? -42.562 -2.655 64.248 1.00 95.81 90 THR A N 1
ATOM 748 C CA . THR A 1 90 ? -42.264 -1.548 63.330 1.00 95.81 90 THR A CA 1
ATOM 749 C C . THR A 1 90 ? -40.800 -1.567 62.899 1.00 95.81 90 THR A C 1
ATOM 751 O O . THR A 1 90 ? -40.527 -1.522 61.700 1.00 95.81 90 THR A O 1
ATOM 754 N N . ASN A 1 91 ? -39.855 -1.753 63.828 1.00 96.31 91 ASN A N 1
ATOM 755 C CA . ASN A 1 91 ? -38.433 -1.878 63.493 1.00 96.31 91 ASN A CA 1
ATOM 756 C C . ASN A 1 91 ? -38.128 -3.059 62.560 1.00 96.31 91 ASN A C 1
ATOM 758 O O . ASN A 1 91 ? -37.321 -2.918 61.642 1.00 96.31 91 ASN A O 1
ATOM 762 N N . ILE A 1 92 ? -38.752 -4.220 62.779 1.00 96.25 92 ILE A N 1
ATOM 763 C CA . ILE A 1 92 ? -38.600 -5.383 61.897 1.00 96.25 92 ILE A CA 1
ATOM 764 C C . ILE A 1 92 ? -39.148 -5.047 60.513 1.00 96.25 92 ILE A C 1
ATOM 766 O O . ILE A 1 92 ? -38.429 -5.226 59.538 1.00 96.25 92 ILE A O 1
ATOM 770 N N . SER A 1 93 ? -40.362 -4.495 60.424 1.00 96.00 93 SER A N 1
ATOM 771 C CA . SER A 1 93 ? -40.967 -4.139 59.135 1.00 96.00 93 SER A CA 1
ATOM 772 C C . SER A 1 93 ? -40.107 -3.152 58.338 1.00 96.00 93 SER A C 1
ATOM 774 O O . SER A 1 93 ? -39.841 -3.400 57.166 1.00 96.00 93 SER A O 1
ATOM 776 N N . ALA A 1 94 ? -39.569 -2.113 58.987 1.00 95.62 94 ALA A N 1
ATOM 777 C CA . ALA A 1 94 ? -38.688 -1.136 58.353 1.00 95.62 94 ALA A CA 1
ATOM 778 C C . ALA A 1 94 ? -37.361 -1.759 57.886 1.00 95.62 94 ALA A C 1
ATOM 780 O O . ALA A 1 94 ? -36.837 -1.426 56.822 1.00 95.62 94 ALA A O 1
ATOM 781 N N . LYS A 1 95 ? -36.794 -2.695 58.659 1.00 95.69 95 LYS A N 1
ATOM 782 C CA . LYS A 1 95 ? -35.595 -3.429 58.232 1.00 95.69 95 LYS A CA 1
ATOM 783 C C . LYS A 1 95 ? -35.888 -4.356 57.057 1.00 95.69 95 LYS A C 1
ATOM 785 O O . LYS A 1 95 ? -35.066 -4.427 56.148 1.00 95.69 95 LYS A O 1
ATOM 790 N N . THR A 1 96 ? -37.035 -5.031 57.049 1.00 96.00 96 THR A N 1
ATOM 791 C CA . THR A 1 96 ? -37.443 -5.915 55.952 1.00 96.00 96 THR A CA 1
ATOM 792 C C . THR A 1 96 ? -37.637 -5.138 54.653 1.00 96.00 96 THR A C 1
ATOM 794 O O . THR A 1 96 ? -37.067 -5.537 53.641 1.00 96.00 96 THR A O 1
ATOM 797 N N . THR A 1 97 ? -38.319 -3.987 54.683 1.00 96.25 97 THR A N 1
ATOM 798 C CA . THR A 1 97 ? -38.460 -3.131 53.491 1.00 96.25 97 THR A CA 1
ATOM 799 C C . THR A 1 97 ? -37.100 -2.653 52.985 1.00 96.25 97 THR A C 1
ATOM 801 O O . THR A 1 97 ? -36.815 -2.743 51.795 1.00 96.25 97 THR A O 1
ATOM 804 N N . THR A 1 98 ? -36.200 -2.251 53.889 1.00 96.50 98 THR A N 1
ATOM 805 C CA . THR A 1 98 ? -34.835 -1.840 53.512 1.00 96.50 98 THR A CA 1
ATOM 806 C C . THR A 1 98 ? -34.048 -2.988 52.858 1.00 96.50 98 THR A C 1
ATOM 808 O O . THR A 1 98 ? -33.264 -2.769 51.934 1.00 96.50 98 THR A O 1
ATOM 811 N N . ILE A 1 99 ? -34.216 -4.225 53.340 1.00 96.00 99 ILE A N 1
ATOM 812 C CA . ILE A 1 99 ? -33.577 -5.413 52.753 1.00 96.00 99 ILE A CA 1
ATOM 813 C C . ILE A 1 99 ? -34.135 -5.685 51.353 1.00 96.00 99 ILE A C 1
ATOM 815 O O . ILE A 1 99 ? -33.360 -5.957 50.438 1.00 96.00 99 ILE A O 1
ATOM 819 N N . GLU A 1 100 ? -35.449 -5.583 51.162 1.00 96.50 100 GLU A N 1
ATOM 820 C CA . GLU A 1 100 ? -36.087 -5.750 49.852 1.00 96.50 100 GLU A CA 1
ATOM 821 C C . GLU A 1 100 ? -35.616 -4.694 48.845 1.00 96.50 100 GLU A C 1
ATOM 823 O O . GLU A 1 100 ? -35.237 -5.043 47.727 1.00 96.50 100 GLU A O 1
ATOM 828 N N . GLU A 1 101 ? -35.543 -3.424 49.250 1.00 96.44 101 GLU A N 1
ATOM 829 C CA . GLU A 1 101 ? -35.005 -2.337 48.426 1.00 96.44 101 GLU A CA 1
ATOM 830 C C . GLU A 1 101 ? -33.557 -2.609 47.998 1.00 96.44 101 GLU A C 1
ATOM 832 O O . GLU A 1 101 ? -33.222 -2.503 46.814 1.00 96.44 101 GLU A O 1
ATOM 837 N N . LYS A 1 102 ? -32.698 -3.028 48.937 1.00 96.12 102 LYS A N 1
ATOM 838 C CA . LYS A 1 102 ? -31.303 -3.382 48.637 1.00 96.12 102 LYS A CA 1
ATOM 839 C C . LYS A 1 102 ? -31.196 -4.593 47.717 1.00 96.12 102 LYS A C 1
ATOM 841 O O . LYS A 1 102 ? -30.385 -4.575 46.796 1.00 96.12 102 LYS A O 1
ATOM 846 N N . ASN A 1 103 ? -32.017 -5.620 47.920 1.00 96.31 103 ASN A N 1
ATOM 847 C CA . ASN A 1 103 ? -32.034 -6.799 47.055 1.00 96.31 103 ASN A CA 1
ATOM 848 C C . ASN A 1 103 ? -32.482 -6.452 45.630 1.00 96.31 103 ASN A C 1
ATOM 850 O O . ASN A 1 103 ? -31.911 -6.958 44.664 1.00 96.31 103 ASN A O 1
ATOM 854 N N . ASN A 1 104 ? -33.465 -5.564 45.482 1.00 96.44 104 ASN A N 1
ATOM 855 C CA . ASN A 1 104 ? -33.889 -5.070 44.174 1.00 96.44 104 ASN A CA 1
ATOM 856 C C . ASN A 1 104 ? -32.781 -4.256 43.494 1.00 96.44 104 ASN A C 1
ATOM 858 O O . ASN A 1 104 ? -32.561 -4.406 42.292 1.00 96.44 104 ASN A O 1
ATOM 862 N N . LEU A 1 105 ? -32.042 -3.445 44.259 1.00 97.00 105 LEU A N 1
ATOM 863 C CA . LEU A 1 105 ? -30.889 -2.713 43.742 1.00 97.00 105 LEU A CA 1
ATOM 864 C C . LEU A 1 105 ? -29.780 -3.660 43.263 1.00 97.00 105 LEU A C 1
ATOM 866 O O . LEU A 1 105 ? -29.265 -3.466 42.166 1.00 97.00 105 LEU A O 1
ATOM 870 N N . ILE A 1 106 ? -29.448 -4.693 44.044 1.00 96.50 106 ILE A N 1
ATOM 871 C CA . ILE A 1 106 ? -28.444 -5.703 43.675 1.00 96.50 106 ILE A CA 1
ATOM 872 C C . ILE A 1 106 ? -28.832 -6.386 42.361 1.00 96.50 106 ILE A C 1
ATOM 874 O O . ILE A 1 106 ? -28.032 -6.391 41.433 1.00 96.50 106 ILE A O 1
ATOM 878 N N . LYS A 1 107 ? -30.078 -6.857 42.231 1.00 96.75 107 LYS A N 1
ATOM 879 C CA . LYS A 1 107 ? -30.565 -7.487 40.992 1.00 96.75 107 LYS A CA 1
ATOM 880 C C . LYS A 1 107 ? -30.479 -6.559 39.780 1.00 96.75 107 LYS A C 1
ATOM 882 O O . LYS A 1 107 ? -30.122 -6.991 38.688 1.00 96.75 107 LYS A O 1
ATOM 887 N N . ASN A 1 108 ? -30.806 -5.278 39.957 1.00 96.69 108 ASN A N 1
ATOM 888 C CA . ASN A 1 108 ? -30.697 -4.294 38.880 1.00 96.69 108 ASN A CA 1
ATOM 889 C C . ASN A 1 108 ? -29.228 -4.065 38.480 1.00 96.69 108 ASN A C 1
ATOM 891 O O . ASN A 1 108 ? -28.907 -4.019 37.294 1.00 96.69 108 ASN A O 1
ATOM 895 N N . LEU A 1 109 ? -28.322 -3.973 39.457 1.00 96.00 109 LEU A N 1
ATOM 896 C CA . LEU A 1 109 ? -26.889 -3.845 39.196 1.00 96.00 109 LEU A CA 1
ATOM 897 C C . LEU A 1 109 ? -26.324 -5.081 38.488 1.00 96.00 109 LEU A C 1
ATOM 899 O O . LEU A 1 109 ? -25.576 -4.917 37.531 1.00 96.00 109 LEU A O 1
ATOM 903 N N . GLU A 1 110 ? -26.711 -6.291 38.895 1.00 96.62 110 GLU A N 1
ATOM 904 C CA . GLU A 1 110 ? -26.324 -7.546 38.233 1.00 96.62 110 GLU A CA 1
ATOM 905 C C . GLU A 1 110 ? -26.778 -7.574 36.768 1.00 96.62 110 GLU A C 1
ATOM 907 O O . GLU A 1 110 ? -25.986 -7.886 35.879 1.00 96.62 110 GLU A O 1
ATOM 912 N N . PHE A 1 111 ? -28.022 -7.168 36.495 1.00 96.31 111 PHE A N 1
ATOM 913 C CA . PHE A 1 111 ? -28.540 -7.071 35.130 1.00 96.31 111 PHE A CA 1
ATOM 914 C C . PHE A 1 111 ? -27.749 -6.067 34.277 1.00 96.31 111 PHE A C 1
ATOM 916 O O . PHE A 1 111 ? -27.385 -6.359 33.138 1.00 96.31 111 PHE A O 1
ATOM 923 N N . GLN A 1 112 ? -27.433 -4.892 34.831 1.00 96.12 112 GLN A N 1
ATOM 924 C CA . GLN A 1 112 ? -26.612 -3.893 34.139 1.00 96.12 112 GLN A CA 1
ATOM 925 C C . GLN A 1 112 ? -25.182 -4.382 33.886 1.00 96.12 112 GLN A C 1
ATOM 927 O O . GLN A 1 112 ? -24.582 -4.008 32.877 1.00 96.12 112 GLN A O 1
ATOM 932 N N . LEU A 1 113 ? -24.629 -5.192 34.790 1.00 96.31 113 LEU A N 1
ATOM 933 C CA . LEU A 1 113 ? -23.289 -5.757 34.662 1.00 96.31 113 LEU A CA 1
ATOM 934 C C . LEU A 1 113 ? -23.239 -6.753 33.498 1.00 96.31 113 LEU A C 1
ATOM 936 O O . LEU A 1 113 ? -22.411 -6.583 32.606 1.00 96.31 113 LEU A O 1
ATOM 940 N N . LEU A 1 114 ? -24.199 -7.680 33.433 1.00 96.81 114 LEU A N 1
ATOM 941 C CA . LEU A 1 114 ? -24.332 -8.633 32.324 1.00 96.81 114 LEU A CA 1
ATOM 942 C C . LEU A 1 114 ? -24.506 -7.928 30.971 1.00 96.81 114 LEU A C 1
ATOM 944 O O . LEU A 1 114 ? -23.820 -8.257 30.006 1.00 96.81 114 LEU A O 1
ATOM 948 N N . ALA A 1 115 ? -25.366 -6.906 30.907 1.00 96.50 115 ALA A N 1
ATOM 949 C CA . ALA A 1 115 ? -25.563 -6.134 29.680 1.00 96.50 115 ALA A CA 1
ATOM 950 C C . ALA A 1 115 ? -24.270 -5.432 29.220 1.00 96.50 115 ALA A C 1
ATOM 952 O O . ALA A 1 115 ? -23.983 -5.354 28.025 1.00 96.50 115 ALA A O 1
ATOM 953 N N . LYS A 1 116 ? -23.457 -4.927 30.158 1.00 96.25 116 LYS A N 1
ATOM 954 C CA . LYS A 1 116 ? -22.154 -4.328 29.832 1.00 96.25 116 LYS A CA 1
ATOM 955 C C . LYS A 1 116 ? -21.134 -5.365 29.372 1.00 96.25 116 LYS A C 1
ATOM 957 O O . LYS A 1 116 ? -20.368 -5.068 28.459 1.00 96.25 116 LYS A O 1
ATOM 962 N N . GLU A 1 117 ? -21.112 -6.549 29.974 1.00 96.69 117 GLU A N 1
ATOM 963 C CA . GLU A 1 117 ? -20.228 -7.644 29.560 1.00 96.69 117 GLU A CA 1
ATOM 964 C C . GLU A 1 117 ? -20.522 -8.097 28.125 1.00 96.69 117 GLU A C 1
ATOM 966 O O . GLU A 1 117 ? -19.589 -8.295 27.345 1.00 96.69 117 GLU A O 1
ATOM 971 N N . GLU A 1 118 ? -21.798 -8.170 27.742 1.00 96.62 118 GLU A N 1
ATOM 972 C CA . GLU A 1 118 ? -22.211 -8.493 26.372 1.00 96.62 118 GLU A CA 1
ATOM 973 C C . GLU A 1 118 ? -21.728 -7.435 25.365 1.00 96.62 118 GLU A C 1
ATOM 975 O O . GLU A 1 118 ? -21.125 -7.772 24.343 1.00 96.62 118 GLU A O 1
ATOM 980 N N . ILE A 1 119 ? -21.878 -6.145 25.695 1.00 96.69 119 ILE A N 1
ATOM 981 C CA . ILE A 1 119 ? -21.364 -5.039 24.868 1.00 96.69 119 ILE A CA 1
ATOM 982 C C . ILE A 1 119 ? -19.836 -5.112 24.736 1.00 96.69 119 ILE A C 1
ATOM 984 O O . ILE A 1 119 ? -19.299 -4.915 23.644 1.00 96.69 119 ILE A O 1
ATOM 988 N N . ILE A 1 120 ? -19.118 -5.400 25.827 1.00 96.44 120 ILE A N 1
ATOM 989 C CA . ILE A 1 120 ? -17.654 -5.544 25.810 1.00 96.44 120 ILE A CA 1
ATOM 990 C C . ILE A 1 120 ? -17.242 -6.718 24.913 1.00 96.44 120 ILE A C 1
ATOM 992 O O . ILE A 1 120 ? -16.301 -6.586 24.128 1.00 96.44 120 ILE A O 1
ATOM 996 N N . ALA A 1 121 ? -17.944 -7.850 24.985 1.00 96.62 121 ALA A N 1
ATOM 997 C CA . ALA A 1 121 ? -17.682 -9.001 24.126 1.00 96.62 121 ALA A CA 1
ATOM 998 C C . ALA A 1 121 ? -17.894 -8.663 22.639 1.00 96.62 121 ALA A C 1
ATOM 1000 O O . ALA A 1 121 ? -17.038 -8.982 21.809 1.00 96.62 121 ALA A O 1
ATOM 1001 N N . GLU A 1 122 ? -18.975 -7.952 22.304 1.00 96.50 122 GLU A N 1
ATOM 1002 C CA . GLU A 1 122 ? -19.246 -7.499 20.936 1.00 96.50 122 GLU A CA 1
ATOM 1003 C C . GLU A 1 122 ? -18.157 -6.536 20.427 1.00 96.50 122 GLU A C 1
ATOM 1005 O O . GLU A 1 122 ? -17.647 -6.683 19.311 1.00 96.50 122 GLU A O 1
ATOM 1010 N N . GLN A 1 123 ? -17.750 -5.567 21.253 1.00 95.94 123 GLN A N 1
ATOM 1011 C CA . GLN A 1 123 ? -16.685 -4.618 20.919 1.00 95.94 123 GLN A CA 1
ATOM 1012 C C . GLN A 1 123 ? -15.336 -5.313 20.717 1.00 95.94 123 GLN A C 1
ATOM 1014 O O . GLN A 1 123 ? -14.635 -5.015 19.748 1.00 95.94 123 GLN A O 1
ATOM 1019 N N . ASN A 1 124 ? -14.991 -6.279 21.569 1.00 96.12 124 ASN A N 1
ATOM 1020 C CA . ASN A 1 124 ? -13.778 -7.080 21.416 1.00 96.12 124 ASN A CA 1
ATOM 1021 C C . ASN A 1 124 ? -13.795 -7.897 20.117 1.00 96.12 124 ASN A C 1
ATOM 1023 O O . ASN A 1 124 ? -12.775 -7.969 19.429 1.00 96.12 124 ASN A O 1
ATOM 1027 N N . GLY A 1 125 ? -14.951 -8.447 19.730 1.00 96.69 125 GLY A N 1
ATOM 1028 C CA . GLY A 1 125 ? -15.128 -9.101 18.432 1.00 96.69 125 GLY A CA 1
ATOM 1029 C C . GLY A 1 125 ? -14.816 -8.164 17.259 1.00 96.69 125 GLY A C 1
ATOM 1030 O O . GLY A 1 125 ? -14.016 -8.511 16.386 1.00 96.69 125 GLY A O 1
ATOM 1031 N N . LYS A 1 126 ? -15.363 -6.940 17.286 1.00 96.69 126 LYS A N 1
ATOM 1032 C CA . LYS A 1 126 ? -15.097 -5.904 16.269 1.00 96.69 126 LYS A CA 1
ATOM 1033 C C . LYS A 1 126 ? -13.622 -5.498 16.227 1.00 96.69 126 LYS A C 1
ATOM 1035 O O . LYS A 1 126 ? -13.064 -5.360 15.142 1.00 96.69 126 LYS A O 1
ATOM 1040 N N . ILE A 1 127 ? -12.969 -5.348 17.381 1.00 96.56 127 ILE A N 1
ATOM 1041 C CA . ILE A 1 127 ? -11.533 -5.028 17.464 1.00 96.56 127 ILE A CA 1
ATOM 1042 C C . ILE A 1 127 ? -10.691 -6.119 16.791 1.00 96.56 127 ILE A C 1
ATOM 1044 O O . ILE A 1 127 ? -9.799 -5.808 16.002 1.00 96.56 127 ILE A O 1
ATOM 1048 N N . ILE A 1 128 ? -10.988 -7.397 17.048 1.00 97.25 128 ILE A N 1
ATOM 1049 C CA . ILE A 1 128 ? -10.271 -8.520 16.427 1.00 97.25 128 ILE A CA 1
ATOM 1050 C C . ILE A 1 128 ? -10.447 -8.509 14.902 1.00 97.25 128 ILE A C 1
ATOM 1052 O O . ILE A 1 128 ? -9.485 -8.742 14.167 1.00 97.25 128 ILE A O 1
ATOM 1056 N N . GLU A 1 129 ? -11.655 -8.232 14.409 1.00 97.12 129 GLU A N 1
ATOM 1057 C CA . GLU A 1 129 ? -11.924 -8.148 12.971 1.00 97.12 129 GLU A CA 1
ATOM 1058 C C . GLU A 1 129 ? -11.187 -6.973 12.310 1.00 97.12 129 GLU A C 1
ATOM 1060 O O . GLU A 1 129 ? -10.548 -7.149 11.268 1.00 97.12 129 GLU A O 1
ATOM 1065 N N . ILE A 1 130 ? -11.206 -5.797 12.942 1.00 96.88 130 ILE A N 1
ATOM 1066 C CA . ILE A 1 130 ? -10.469 -4.614 12.482 1.00 96.88 130 ILE A CA 1
ATOM 1067 C C . ILE A 1 130 ? -8.967 -4.909 12.424 1.00 96.88 130 ILE A C 1
ATOM 1069 O O . ILE A 1 130 ? -8.342 -4.635 11.402 1.00 96.88 130 ILE A O 1
ATOM 1073 N N . ASN A 1 131 ? -8.397 -5.536 13.455 1.00 96.69 131 ASN A N 1
ATOM 1074 C CA . ASN A 1 131 ? -6.976 -5.888 13.480 1.00 96.69 131 ASN A CA 1
ATOM 1075 C C . ASN A 1 131 ? -6.595 -6.849 12.342 1.00 96.69 131 ASN A C 1
ATOM 1077 O O . ASN A 1 131 ? -5.590 -6.631 11.670 1.00 96.69 131 ASN A O 1
ATOM 1081 N N . LYS A 1 132 ? -7.432 -7.853 12.042 1.00 97.19 132 LYS A N 1
ATOM 1082 C CA . LYS A 1 132 ? -7.224 -8.735 10.875 1.00 97.19 132 LYS A CA 1
ATOM 1083 C C . LYS A 1 132 ? -7.262 -7.970 9.551 1.00 97.19 132 LYS A C 1
ATOM 1085 O O . LYS A 1 132 ? -6.551 -8.322 8.610 1.00 97.19 132 LYS A O 1
ATOM 1090 N N . ASN A 1 133 ? -8.114 -6.953 9.441 1.00 97.25 133 ASN A N 1
ATOM 1091 C CA . ASN A 1 133 ? -8.192 -6.123 8.240 1.00 97.25 133 ASN A CA 1
ATOM 1092 C C . ASN A 1 133 ? -6.978 -5.195 8.104 1.00 97.25 133 ASN A C 1
ATOM 1094 O O . ASN A 1 133 ? -6.477 -5.038 6.991 1.00 97.25 133 ASN A O 1
ATOM 1098 N N . ILE A 1 134 ? -6.478 -4.642 9.212 1.00 96.62 134 ILE A N 1
ATOM 1099 C CA . ILE A 1 134 ? -5.234 -3.860 9.245 1.00 96.62 134 ILE A CA 1
ATOM 1100 C C . ILE A 1 134 ? -4.059 -4.720 8.773 1.00 96.62 134 ILE A C 1
ATOM 1102 O O . ILE A 1 134 ? -3.367 -4.324 7.841 1.00 96.62 134 ILE A O 1
ATOM 1106 N N . GLU A 1 135 ? -3.903 -5.936 9.299 1.00 96.81 135 GLU A N 1
ATOM 1107 C CA . GLU A 1 135 ? -2.817 -6.842 8.899 1.00 96.81 135 GLU A CA 1
ATOM 1108 C C . GLU A 1 135 ? -2.856 -7.171 7.391 1.00 96.81 135 GLU A C 1
ATOM 1110 O O . GLU A 1 135 ? -1.839 -7.146 6.695 1.00 96.81 135 GLU A O 1
ATOM 1115 N N . LYS A 1 136 ? -4.054 -7.401 6.831 1.00 96.62 136 LYS A N 1
ATOM 1116 C CA . LYS A 1 136 ? -4.231 -7.588 5.378 1.00 96.62 136 LYS A CA 1
ATOM 1117 C C . LYS A 1 136 ? -3.856 -6.344 4.568 1.00 96.62 136 LYS A C 1
ATOM 1119 O O . LYS A 1 136 ? -3.354 -6.478 3.449 1.00 96.62 136 LYS A O 1
ATOM 1124 N N . LEU A 1 137 ? -4.149 -5.147 5.079 1.00 96.06 137 LEU A N 1
ATOM 1125 C CA . LEU A 1 137 ? -3.787 -3.889 4.426 1.00 96.06 137 LEU A CA 1
ATOM 1126 C C . LEU A 1 137 ? -2.277 -3.660 4.470 1.00 96.06 137 LEU A C 1
ATOM 1128 O O . LEU A 1 137 ? -1.701 -3.316 3.441 1.00 96.06 137 LEU A O 1
ATOM 1132 N N . GLU A 1 138 ? -1.625 -3.934 5.597 1.00 96.81 138 GLU A N 1
ATOM 1133 C CA . GLU A 1 138 ? -0.168 -3.855 5.732 1.00 96.81 138 GLU A CA 1
ATOM 1134 C C . GLU A 1 138 ? 0.533 -4.777 4.730 1.00 96.81 138 GLU A C 1
ATOM 1136 O O . GLU A 1 138 ? 1.409 -4.329 3.990 1.00 96.81 138 GLU A O 1
ATOM 1141 N N . GLN A 1 139 ? 0.072 -6.026 4.599 1.00 96.56 139 GLN A N 1
ATOM 1142 C CA . GLN A 1 139 ? 0.587 -6.969 3.597 1.00 96.56 139 GLN A CA 1
ATOM 1143 C C . GLN A 1 139 ? 0.362 -6.511 2.147 1.00 96.56 139 GLN A C 1
ATOM 1145 O O . GLN A 1 139 ? 1.121 -6.880 1.250 1.00 96.56 139 GLN A O 1
ATOM 1150 N N . ARG A 1 140 ? -0.700 -5.746 1.866 1.00 95.94 140 ARG A N 1
ATOM 1151 C CA . ARG A 1 140 ? -0.898 -5.137 0.540 1.00 95.94 140 ARG A CA 1
ATOM 1152 C C . ARG A 1 140 ? 0.052 -3.966 0.323 1.00 95.94 140 ARG A C 1
ATOM 1154 O O . ARG A 1 140 ? 0.623 -3.864 -0.757 1.00 95.94 140 ARG A O 1
ATOM 1161 N N . CYS A 1 141 ? 0.234 -3.111 1.325 1.00 95.38 141 CYS A N 1
ATOM 1162 C CA . CYS A 1 141 ? 1.147 -1.974 1.251 1.00 95.38 141 CYS A CA 1
ATOM 1163 C C . CYS A 1 141 ? 2.595 -2.420 1.021 1.00 95.38 141 CYS A C 1
ATOM 1165 O O . CYS A 1 141 ? 3.267 -1.842 0.173 1.00 95.38 141 CYS A O 1
ATOM 1167 N N . THR A 1 142 ? 3.061 -3.474 1.697 1.00 96.50 142 THR A N 1
ATOM 1168 C CA . THR A 1 142 ? 4.409 -4.020 1.463 1.00 96.50 142 THR A CA 1
ATOM 1169 C C . THR A 1 142 ? 4.576 -4.512 0.027 1.00 96.50 142 THR A C 1
ATOM 1171 O O . THR A 1 142 ? 5.511 -4.095 -0.647 1.00 96.50 142 THR A O 1
ATOM 1174 N N . LYS A 1 143 ? 3.609 -5.276 -0.500 1.00 96.56 143 LYS A N 1
ATOM 1175 C CA . LYS A 1 143 ? 3.622 -5.721 -1.906 1.00 96.56 143 LYS A CA 1
ATOM 1176 C C . LYS A 1 143 ? 3.660 -4.558 -2.897 1.00 96.56 143 LYS A C 1
ATOM 1178 O O . LYS A 1 143 ? 4.391 -4.618 -3.880 1.00 96.56 143 LYS A O 1
ATOM 1183 N N . TYR A 1 144 ? 2.882 -3.500 -2.665 1.00 95.38 144 TYR A N 1
ATOM 1184 C CA . TYR A 1 144 ? 2.927 -2.315 -3.525 1.00 95.38 144 TYR A CA 1
ATOM 1185 C C . TYR A 1 144 ? 4.268 -1.577 -3.428 1.00 95.38 144 TYR A C 1
ATOM 1187 O O . TYR A 1 144 ? 4.779 -1.112 -4.448 1.00 95.38 144 TYR A O 1
ATOM 1195 N N . ASN A 1 145 ? 4.869 -1.502 -2.240 1.00 95.94 145 ASN A N 1
ATOM 1196 C CA . ASN A 1 145 ? 6.199 -0.918 -2.058 1.00 95.94 145 ASN A CA 1
ATOM 1197 C C . ASN A 1 145 ? 7.280 -1.713 -2.810 1.00 95.94 145 ASN A C 1
ATOM 1199 O O . ASN A 1 145 ? 8.135 -1.118 -3.462 1.00 95.94 145 ASN A O 1
ATOM 1203 N N . ASP A 1 146 ? 7.201 -3.043 -2.805 1.00 95.94 146 ASP A N 1
ATOM 1204 C CA . ASP A 1 146 ? 8.129 -3.891 -3.559 1.00 95.94 146 ASP A CA 1
ATOM 1205 C C . ASP A 1 146 ? 7.980 -3.680 -5.077 1.00 95.94 146 ASP A C 1
ATOM 1207 O O . ASP A 1 146 ? 8.968 -3.452 -5.778 1.00 95.94 146 ASP A O 1
ATOM 1211 N N . ILE A 1 147 ? 6.742 -3.652 -5.588 1.00 96.50 147 ILE A N 1
ATOM 1212 C CA . ILE A 1 147 ? 6.457 -3.402 -7.014 1.00 96.50 147 ILE A CA 1
ATOM 1213 C C . ILE A 1 147 ? 6.936 -2.005 -7.434 1.00 96.50 147 ILE A C 1
ATOM 1215 O O . ILE A 1 147 ? 7.517 -1.826 -8.507 1.00 96.50 147 ILE A O 1
ATOM 1219 N N . THR A 1 148 ? 6.703 -0.987 -6.605 1.00 94.75 148 THR A N 1
ATOM 1220 C CA . THR A 1 148 ? 7.158 0.383 -6.897 1.00 94.75 148 THR A CA 1
ATOM 1221 C C . THR A 1 148 ? 8.680 0.492 -6.887 1.00 94.75 148 THR A C 1
ATOM 1223 O O . THR A 1 148 ? 9.247 1.154 -7.759 1.00 94.75 148 THR A O 1
ATOM 1226 N N . ALA A 1 149 ? 9.368 -0.200 -5.977 1.00 95.44 149 ALA A N 1
ATOM 1227 C CA . ALA A 1 149 ? 10.824 -0.276 -5.991 1.00 95.44 149 ALA A CA 1
ATOM 1228 C C . ALA A 1 149 ? 11.340 -0.953 -7.275 1.00 95.44 149 ALA A C 1
ATOM 1230 O O . ALA A 1 149 ? 12.230 -0.416 -7.941 1.00 95.44 149 ALA A O 1
ATOM 1231 N N . GLU A 1 150 ? 10.745 -2.082 -7.671 1.00 96.69 150 GLU A N 1
ATOM 1232 C CA . GLU A 1 150 ? 11.131 -2.821 -8.877 1.00 96.69 150 GLU A CA 1
ATOM 1233 C C . GLU A 1 150 ? 10.903 -2.005 -10.159 1.00 96.69 150 GLU A C 1
ATOM 1235 O O . GLU A 1 150 ? 11.822 -1.838 -10.966 1.00 96.69 150 GLU A O 1
ATOM 1240 N N . THR A 1 151 ? 9.718 -1.414 -10.318 1.00 95.56 151 THR A N 1
ATOM 1241 C CA . THR A 1 151 ? 9.390 -0.550 -11.469 1.00 95.56 151 THR A CA 1
ATOM 1242 C C . THR A 1 151 ? 10.284 0.686 -11.536 1.00 95.56 151 THR A C 1
ATOM 1244 O O . THR A 1 151 ? 10.706 1.087 -12.620 1.00 95.56 151 THR A O 1
ATOM 1247 N N . THR A 1 152 ? 10.671 1.257 -10.392 1.00 95.94 152 THR A N 1
ATOM 1248 C CA . THR A 1 152 ? 11.629 2.372 -10.352 1.00 95.94 152 THR A CA 1
ATOM 1249 C C . THR A 1 152 ? 13.013 1.947 -10.853 1.00 95.94 152 THR A C 1
ATOM 1251 O O . THR A 1 152 ? 13.681 2.708 -11.559 1.00 95.94 152 THR A O 1
ATOM 1254 N N . ILE A 1 153 ? 13.464 0.735 -10.515 1.00 96.00 153 ILE A N 1
ATOM 1255 C CA . ILE A 1 153 ? 14.733 0.188 -11.017 1.00 96.00 153 ILE A CA 1
ATOM 1256 C C . ILE A 1 153 ? 14.648 -0.056 -12.527 1.00 96.00 153 ILE A C 1
ATOM 1258 O O . ILE A 1 153 ? 15.585 0.296 -13.248 1.00 96.00 153 ILE A O 1
ATOM 1262 N N . GLN A 1 154 ? 13.540 -0.621 -13.015 1.00 96.19 154 GLN A N 1
ATOM 1263 C CA . GLN A 1 154 ? 13.318 -0.847 -14.447 1.00 96.19 154 GLN A CA 1
ATOM 1264 C C . GLN A 1 154 ? 13.326 0.475 -15.229 1.00 96.19 154 GLN A C 1
ATOM 1266 O O . GLN A 1 154 ? 14.106 0.612 -16.169 1.00 96.19 154 GLN A O 1
ATOM 1271 N N . LEU A 1 155 ? 12.600 1.494 -14.760 1.00 96.06 155 LEU A N 1
ATOM 1272 C CA . LEU A 1 155 ? 12.599 2.836 -15.358 1.00 96.06 155 LEU A CA 1
ATOM 1273 C C . LEU A 1 155 ? 13.999 3.456 -15.441 1.00 96.06 155 LEU A C 1
ATOM 1275 O O . LEU A 1 155 ? 14.341 4.096 -16.434 1.00 96.06 155 LEU A O 1
ATOM 1279 N N . LYS A 1 156 ? 14.840 3.277 -14.414 1.00 96.56 156 LYS A N 1
ATOM 1280 C CA . LYS A 1 156 ? 16.234 3.757 -14.453 1.00 96.56 156 LYS A CA 1
ATOM 1281 C C . LYS A 1 156 ? 17.052 3.048 -15.534 1.00 96.56 156 LYS A C 1
ATOM 1283 O O . LYS A 1 156 ? 17.840 3.705 -16.213 1.00 96.56 156 LYS A O 1
ATOM 1288 N N . LYS A 1 157 ? 16.870 1.734 -15.705 1.00 95.75 157 LYS A N 1
ATOM 1289 C CA . LYS A 1 157 ? 17.544 0.956 -16.758 1.00 95.75 157 LYS A CA 1
ATOM 1290 C C . LYS A 1 157 ? 17.094 1.397 -18.149 1.00 95.75 157 LYS A C 1
ATOM 1292 O O . LYS A 1 157 ? 17.943 1.615 -19.007 1.00 95.75 157 LYS A O 1
ATOM 1297 N N . GLU A 1 158 ? 15.792 1.576 -18.353 1.00 95.00 158 GLU A N 1
ATOM 1298 C CA . GLU A 1 158 ? 15.240 2.035 -19.632 1.00 95.00 158 GLU A CA 1
ATOM 1299 C C . GLU A 1 158 ? 15.706 3.446 -19.987 1.00 95.00 158 GLU A C 1
ATOM 1301 O O . GLU A 1 158 ? 16.113 3.683 -21.120 1.00 95.00 158 GLU A O 1
ATOM 1306 N N . ARG A 1 159 ? 15.753 4.371 -19.019 1.00 95.75 159 ARG A N 1
ATOM 1307 C CA . ARG A 1 159 ? 16.305 5.719 -19.241 1.00 95.75 159 ARG A CA 1
ATOM 1308 C C . ARG A 1 159 ? 17.772 5.688 -19.658 1.00 95.75 159 ARG A C 1
ATOM 1310 O O . ARG A 1 159 ? 18.157 6.413 -20.570 1.00 95.75 159 ARG A O 1
ATOM 1317 N N . LEU A 1 160 ? 18.583 4.845 -19.016 1.00 96.00 160 LEU A N 1
ATOM 1318 C CA . LEU A 1 160 ? 19.986 4.678 -19.396 1.00 96.00 160 LEU A CA 1
ATOM 1319 C C . LEU A 1 160 ? 20.110 4.120 -20.821 1.00 96.00 160 LEU A C 1
ATOM 1321 O O . LEU A 1 160 ? 20.973 4.556 -21.576 1.00 96.00 160 LEU A O 1
ATOM 1325 N N . LEU A 1 161 ? 19.255 3.162 -21.187 1.00 96.38 161 LEU A N 1
ATOM 1326 C CA . LEU A 1 161 ? 19.231 2.604 -22.535 1.00 96.38 161 LEU A CA 1
ATOM 1327 C C . LEU A 1 161 ? 18.800 3.651 -23.572 1.00 96.38 161 LEU A C 1
ATOM 1329 O O . LEU A 1 161 ? 19.477 3.783 -24.585 1.00 96.38 161 LEU A O 1
ATOM 1333 N N . SER A 1 162 ? 17.745 4.427 -23.299 1.00 96.12 162 SER A N 1
ATOM 1334 C CA . SER A 1 162 ? 17.291 5.523 -24.171 1.00 96.12 162 SER A CA 1
ATOM 1335 C C . SER A 1 162 ? 18.407 6.530 -24.421 1.00 96.12 162 SER A C 1
ATOM 1337 O O . SER A 1 162 ? 18.701 6.835 -25.568 1.00 96.12 162 SER A O 1
ATOM 1339 N N . SER A 1 163 ? 19.112 6.956 -23.366 1.00 96.81 163 SER A N 1
ATOM 1340 C CA . SER A 1 163 ? 20.251 7.873 -23.490 1.00 96.81 163 SER A CA 1
ATOM 1341 C C . SER A 1 163 ? 21.358 7.317 -24.393 1.00 96.81 163 SER A C 1
ATOM 1343 O O . SER A 1 163 ? 21.924 8.060 -25.187 1.00 96.81 163 SER A O 1
ATOM 1345 N N . LYS A 1 164 ? 21.662 6.014 -24.309 1.00 96.44 164 LYS A N 1
ATOM 1346 C CA . LYS A 1 164 ? 22.657 5.377 -25.189 1.00 96.44 164 LYS A CA 1
ATOM 1347 C C . LYS A 1 164 ? 22.190 5.313 -26.641 1.00 96.44 164 LYS A C 1
ATOM 1349 O O . LYS A 1 164 ? 22.986 5.545 -27.543 1.00 96.44 164 LYS A O 1
ATOM 1354 N N . LEU A 1 165 ? 20.914 5.000 -26.863 1.00 95.50 165 LEU A N 1
ATOM 1355 C CA . LEU A 1 165 ? 20.332 4.969 -28.205 1.00 95.50 165 LEU A CA 1
ATOM 1356 C C . LEU A 1 165 ? 20.286 6.372 -28.825 1.00 95.50 165 LEU A C 1
ATOM 1358 O O . LEU A 1 165 ? 20.548 6.520 -30.012 1.00 95.50 165 LEU A O 1
ATOM 1362 N N . GLU A 1 166 ? 20.013 7.407 -28.032 1.00 96.38 166 GLU A N 1
ATOM 1363 C CA . GLU A 1 166 ? 20.071 8.806 -28.471 1.00 96.38 166 GLU A CA 1
ATOM 1364 C C . GLU A 1 166 ? 21.492 9.209 -28.898 1.00 96.38 166 GLU A C 1
ATOM 1366 O O . GLU A 1 166 ? 21.668 9.792 -29.969 1.00 96.38 166 GLU A O 1
ATOM 1371 N N . GLU A 1 167 ? 22.518 8.843 -28.123 1.00 96.31 167 GLU A N 1
ATOM 1372 C CA . GLU A 1 167 ? 23.923 9.047 -28.508 1.00 96.31 167 GLU A CA 1
ATOM 1373 C C . GLU A 1 167 ? 24.282 8.302 -29.805 1.00 96.31 167 GLU A C 1
ATOM 1375 O O . GLU A 1 167 ? 24.969 8.845 -30.673 1.00 96.31 167 GLU A O 1
ATOM 1380 N N . GLU A 1 168 ? 23.802 7.067 -29.969 1.00 96.19 168 GLU A N 1
ATOM 1381 C CA . GLU A 1 168 ? 24.023 6.275 -31.180 1.00 96.19 168 GLU A CA 1
ATOM 1382 C C . GLU A 1 168 ? 23.343 6.901 -32.405 1.00 96.19 168 GLU A C 1
ATOM 1384 O O . GLU A 1 168 ? 23.968 7.001 -33.460 1.00 96.19 168 GLU A O 1
ATOM 1389 N N . ILE A 1 169 ? 22.116 7.414 -32.260 1.00 95.56 169 ILE A N 1
ATOM 1390 C CA . ILE A 1 169 ? 21.417 8.158 -33.318 1.00 95.56 169 ILE A CA 1
ATOM 1391 C C . ILE A 1 169 ? 22.230 9.386 -33.741 1.00 95.56 169 ILE A C 1
ATOM 1393 O O . ILE A 1 169 ? 22.415 9.603 -34.939 1.00 95.56 169 ILE A O 1
ATOM 1397 N N . ILE A 1 170 ? 22.760 10.161 -32.790 1.00 96.50 170 ILE A N 1
ATOM 1398 C CA . ILE A 1 170 ? 23.594 11.337 -33.088 1.00 96.50 170 ILE A CA 1
ATOM 1399 C C . ILE A 1 170 ? 24.863 10.925 -33.851 1.00 96.50 170 ILE A C 1
ATOM 1401 O O . ILE A 1 170 ? 25.233 11.558 -34.844 1.00 96.50 170 ILE A O 1
ATOM 1405 N N . ASN A 1 171 ? 25.520 9.842 -33.430 1.00 96.06 171 ASN A N 1
ATOM 1406 C CA . ASN A 1 171 ? 26.708 9.328 -34.112 1.00 96.06 171 ASN A CA 1
ATOM 1407 C C . ASN A 1 171 ? 26.394 8.846 -35.533 1.00 96.06 171 ASN A C 1
ATOM 1409 O O . ASN A 1 171 ? 27.134 9.156 -36.467 1.00 96.06 171 ASN A O 1
ATOM 1413 N N . LEU A 1 172 ? 25.283 8.132 -35.721 1.00 95.31 172 LEU A N 1
ATOM 1414 C CA . LEU A 1 172 ? 24.833 7.685 -37.038 1.00 95.31 172 LEU A CA 1
ATOM 1415 C C . LEU A 1 172 ? 24.490 8.865 -37.950 1.00 95.31 172 LEU A C 1
ATOM 1417 O O . LEU A 1 172 ? 24.899 8.864 -39.107 1.00 95.31 172 LEU A O 1
ATOM 1421 N N . GLN A 1 173 ? 23.824 9.901 -37.438 1.00 96.44 173 GLN A N 1
ATOM 1422 C CA . GLN A 1 173 ? 23.560 11.131 -38.191 1.00 96.44 173 GLN A CA 1
ATOM 1423 C C . GLN A 1 173 ? 24.857 11.809 -38.645 1.00 96.44 173 GLN A C 1
ATOM 1425 O O . GLN A 1 173 ? 24.961 12.228 -39.796 1.00 96.44 173 GLN A O 1
ATOM 1430 N N . LYS A 1 174 ? 25.873 11.870 -37.777 1.00 95.62 174 LYS A N 1
ATOM 1431 C CA . LYS A 1 174 ? 27.194 12.402 -38.137 1.00 95.62 174 LYS A CA 1
ATOM 1432 C C . LYS A 1 174 ? 27.886 11.559 -39.213 1.00 95.62 174 LYS A C 1
ATOM 1434 O O . LYS A 1 174 ? 28.518 12.110 -40.109 1.00 95.62 174 LYS A O 1
ATOM 1439 N N . ASN A 1 175 ? 27.768 10.237 -39.144 1.00 94.94 175 ASN A N 1
ATOM 1440 C CA . ASN A 1 175 ? 28.323 9.361 -40.173 1.00 94.94 175 ASN A CA 1
ATOM 1441 C C . ASN A 1 175 ? 27.599 9.547 -41.513 1.00 94.94 175 ASN A C 1
ATOM 1443 O O . ASN A 1 175 ? 28.257 9.597 -42.546 1.00 94.94 175 ASN A O 1
ATOM 1447 N N . ILE A 1 176 ? 26.271 9.710 -41.501 1.00 95.31 176 ILE A N 1
ATOM 1448 C CA . ILE A 1 176 ? 25.483 9.987 -42.710 1.00 95.31 176 ILE A CA 1
ATOM 1449 C C . ILE A 1 176 ? 25.963 11.279 -43.377 1.00 95.31 176 ILE A C 1
ATOM 1451 O O . ILE A 1 176 ? 26.318 11.249 -44.555 1.00 95.31 176 ILE A O 1
ATOM 1455 N N . THR A 1 177 ? 26.083 12.382 -42.634 1.00 95.25 177 THR A N 1
ATOM 1456 C CA . THR A 1 177 ? 26.552 13.654 -43.214 1.00 95.25 177 THR A CA 1
ATOM 1457 C C . THR A 1 177 ? 27.977 13.551 -43.760 1.00 95.25 177 THR A C 1
ATOM 1459 O O . THR A 1 177 ? 28.276 14.086 -44.826 1.00 95.25 177 THR A O 1
ATOM 1462 N N . GLN A 1 178 ? 28.863 12.804 -43.094 1.00 95.00 178 GLN A N 1
ATOM 1463 C CA . GLN A 1 178 ? 30.197 12.510 -43.626 1.00 95.00 178 GLN A CA 1
ATOM 1464 C C . GLN A 1 178 ? 30.142 11.705 -44.929 1.00 95.00 178 GLN A C 1
ATOM 1466 O O . GLN A 1 178 ? 30.868 12.020 -45.871 1.00 95.00 178 GLN A O 1
ATOM 1471 N N . THR A 1 179 ? 29.283 10.686 -45.016 1.00 94.38 179 THR A N 1
ATOM 1472 C CA . THR A 1 179 ? 29.123 9.910 -46.254 1.00 94.38 179 THR A CA 1
ATOM 1473 C C . THR A 1 179 ? 28.533 10.738 -47.393 1.00 94.38 179 THR A C 1
ATOM 1475 O O . THR A 1 179 ? 28.965 10.582 -48.533 1.00 94.38 179 THR A O 1
ATOM 1478 N N . GLU A 1 180 ? 27.613 11.661 -47.107 1.00 95.50 180 GLU A N 1
ATOM 1479 C CA . GLU A 1 180 ? 27.085 12.612 -48.091 1.00 95.50 180 GLU A CA 1
ATOM 1480 C C . GLU A 1 180 ? 28.197 13.525 -48.622 1.00 95.50 180 GLU A C 1
ATOM 1482 O O . GLU A 1 180 ? 28.359 13.652 -49.836 1.00 95.50 180 GLU A O 1
ATOM 1487 N N . HIS A 1 181 ? 29.033 14.081 -47.736 1.00 94.44 181 HIS A N 1
ATOM 1488 C CA . HIS A 1 181 ? 30.200 14.874 -48.135 1.00 94.44 181 HIS A CA 1
ATOM 1489 C C . HIS A 1 181 ? 31.170 14.087 -49.025 1.00 94.44 181 HIS A C 1
ATOM 1491 O O . HIS A 1 181 ? 31.532 14.564 -50.100 1.00 94.44 181 HIS A O 1
ATOM 1497 N N . LEU A 1 182 ? 31.536 12.864 -48.631 1.00 94.50 182 LEU A N 1
ATOM 1498 C CA . LEU A 1 182 ? 32.405 11.996 -49.436 1.00 94.50 182 LEU A CA 1
ATOM 1499 C C . LEU A 1 182 ? 31.786 11.649 -50.795 1.00 94.50 182 LEU A C 1
ATOM 1501 O O . LEU A 1 182 ? 32.503 11.507 -51.784 1.00 94.50 182 LEU A O 1
ATOM 1505 N N . THR A 1 183 ? 30.460 11.519 -50.863 1.00 95.69 183 THR A N 1
ATOM 1506 C CA . THR A 1 183 ? 29.748 11.260 -52.122 1.00 95.69 183 THR A CA 1
ATOM 1507 C C . THR A 1 183 ? 29.876 12.451 -53.072 1.00 95.69 183 THR A C 1
ATOM 1509 O O . THR A 1 183 ? 30.191 12.256 -54.247 1.00 95.69 183 THR A O 1
ATOM 1512 N N . ILE A 1 184 ? 29.724 13.676 -52.558 1.00 95.50 184 ILE A N 1
ATOM 1513 C CA . ILE A 1 184 ? 29.929 14.913 -53.328 1.00 95.50 184 ILE A CA 1
ATOM 1514 C C . ILE A 1 184 ? 31.383 15.018 -53.812 1.00 95.50 184 ILE A C 1
ATOM 1516 O O . ILE A 1 184 ? 31.621 15.310 -54.984 1.00 95.50 184 ILE A O 1
ATOM 1520 N N . GLU A 1 185 ? 32.367 14.750 -52.949 1.00 94.56 185 GLU A N 1
ATOM 1521 C CA . GLU A 1 185 ? 33.789 14.758 -53.329 1.00 94.56 185 GLU A CA 1
ATOM 1522 C C . GLU A 1 185 ? 34.095 13.723 -54.422 1.00 94.56 185 GLU A C 1
ATOM 1524 O O . GLU A 1 185 ? 34.786 14.024 -55.398 1.00 94.56 185 GLU A O 1
ATOM 1529 N N . LEU A 1 186 ? 33.529 12.517 -54.316 1.00 94.88 186 LEU A N 1
ATOM 1530 C CA . LEU A 1 186 ? 33.651 11.483 -55.343 1.00 94.88 186 LEU A CA 1
ATOM 1531 C C . LEU A 1 186 ? 33.066 11.928 -56.686 1.00 94.88 186 LEU A C 1
ATOM 1533 O O . LEU A 1 186 ? 33.672 11.662 -57.726 1.00 94.88 186 LEU A O 1
ATOM 1537 N N . GLU A 1 187 ? 31.906 12.586 -56.692 1.00 95.31 187 GLU A N 1
ATOM 1538 C CA . GLU A 1 187 ? 31.319 13.143 -57.915 1.00 95.31 187 GLU A CA 1
ATOM 1539 C C . GLU A 1 187 ? 32.202 14.234 -58.528 1.00 95.31 187 GLU A C 1
ATOM 1541 O O . GLU A 1 187 ? 32.455 14.205 -59.734 1.00 95.31 187 GLU A O 1
ATOM 1546 N N . GLN A 1 188 ? 32.751 15.140 -57.715 1.00 94.81 188 GLN A N 1
ATOM 1547 C CA . GLN A 1 188 ? 33.683 16.169 -58.182 1.00 94.81 188 GLN A CA 1
ATOM 1548 C C . GLN A 1 188 ? 34.950 15.557 -58.793 1.00 94.81 188 GLN A C 1
ATOM 1550 O O . GLN A 1 188 ? 35.356 15.945 -59.890 1.00 94.81 188 GLN A O 1
ATOM 1555 N N . CYS A 1 189 ? 35.548 14.557 -58.140 1.00 93.56 189 CYS A N 1
ATOM 1556 C CA . CYS A 1 189 ? 36.698 13.833 -58.682 1.00 93.56 189 CYS A CA 1
ATOM 1557 C C . CYS A 1 189 ? 36.359 13.092 -59.982 1.00 93.56 189 CYS A C 1
ATOM 1559 O O . CYS A 1 189 ? 37.176 13.079 -60.903 1.00 93.56 189 CYS A O 1
ATOM 1561 N N . LYS A 1 190 ? 35.164 12.496 -60.097 1.00 95.62 190 LYS A N 1
ATOM 1562 C CA . LYS A 1 190 ? 34.708 11.856 -61.344 1.00 95.62 190 LYS A CA 1
ATOM 1563 C C . LYS A 1 190 ? 34.579 12.865 -62.482 1.00 95.62 190 LYS A C 1
ATOM 1565 O O . LYS A 1 190 ? 35.066 12.582 -63.574 1.00 95.62 190 LYS A O 1
ATOM 1570 N N . LEU A 1 191 ? 33.979 14.029 -62.230 1.00 95.38 191 LEU A N 1
ATOM 1571 C CA . LEU A 1 191 ? 33.869 15.107 -63.218 1.00 95.38 191 LEU A CA 1
ATOM 1572 C C . LEU A 1 191 ? 35.249 15.624 -63.643 1.00 95.38 191 LEU A C 1
ATOM 1574 O O . LEU A 1 191 ? 35.510 15.781 -64.834 1.00 95.38 191 LEU A O 1
ATOM 1578 N N . ALA A 1 192 ? 36.161 15.827 -62.687 1.00 94.00 192 ALA A N 1
ATOM 1579 C CA . ALA A 1 192 ? 37.533 16.231 -62.979 1.00 94.00 192 ALA A CA 1
ATOM 1580 C C . ALA A 1 192 ? 38.272 15.183 -63.830 1.00 94.00 192 ALA A C 1
ATOM 1582 O O . ALA A 1 192 ? 38.907 15.534 -64.824 1.00 94.00 192 ALA A O 1
ATOM 1583 N N . ASN A 1 193 ? 38.142 13.895 -63.492 1.00 93.75 193 ASN A N 1
ATOM 1584 C CA . ASN A 1 193 ? 38.713 12.803 -64.281 1.00 93.75 193 ASN A CA 1
ATOM 1585 C C . ASN A 1 193 ? 38.126 12.742 -65.693 1.00 93.75 193 ASN A C 1
ATOM 1587 O O . ASN A 1 193 ? 38.881 12.563 -66.642 1.00 93.75 193 ASN A O 1
ATOM 1591 N N . GLN A 1 194 ? 36.814 12.927 -65.860 1.00 94.62 194 GLN A N 1
ATOM 1592 C CA . GLN A 1 194 ? 36.200 13.017 -67.189 1.00 94.62 194 GLN A CA 1
ATOM 1593 C C . GLN A 1 194 ? 36.781 14.182 -67.998 1.00 94.62 194 GLN A C 1
ATOM 1595 O O . GLN A 1 194 ? 37.145 13.991 -69.154 1.00 94.62 194 GLN A O 1
ATOM 1600 N N . GLY A 1 195 ? 36.955 15.358 -67.386 1.00 93.81 195 GLY A N 1
ATOM 1601 C CA . GLY A 1 195 ? 37.596 16.500 -68.042 1.00 93.81 195 GLY A CA 1
ATOM 1602 C C . GLY A 1 195 ? 39.044 16.223 -68.465 1.00 93.81 195 GLY A C 1
ATOM 1603 O O . GLY A 1 195 ? 39.454 16.608 -69.560 1.00 93.81 195 GLY A O 1
ATOM 1604 N N . LEU A 1 196 ? 39.815 15.518 -67.629 1.00 93.81 196 LEU A N 1
ATOM 1605 C CA . LEU A 1 196 ? 41.175 15.088 -67.970 1.00 93.81 196 LEU A CA 1
ATOM 1606 C C . LEU A 1 196 ? 41.191 14.069 -69.115 1.00 93.81 196 LEU A C 1
ATOM 1608 O O . LEU A 1 196 ? 42.044 14.186 -69.992 1.00 93.81 196 LEU A O 1
ATOM 1612 N N . ILE A 1 197 ? 40.250 13.121 -69.137 1.00 94.94 197 ILE A N 1
ATOM 1613 C CA . ILE A 1 197 ? 40.105 12.146 -70.227 1.00 94.94 197 ILE A CA 1
ATOM 1614 C C . ILE A 1 197 ? 39.817 12.870 -71.546 1.00 94.94 197 ILE A C 1
ATOM 1616 O O . ILE A 1 197 ? 40.558 12.672 -72.504 1.00 94.94 197 ILE A O 1
ATOM 1620 N N . SER A 1 198 ? 38.829 13.771 -71.587 1.00 94.06 198 SER A N 1
ATOM 1621 C CA . SER A 1 198 ? 38.511 14.529 -72.806 1.00 94.06 198 SER A CA 1
ATOM 1622 C C . SER A 1 198 ? 39.712 15.333 -73.313 1.00 94.06 198 SER A C 1
ATOM 1624 O O . SER A 1 198 ? 39.998 15.348 -74.508 1.00 94.06 198 SER A O 1
ATOM 1626 N N . LYS A 1 199 ? 40.465 15.963 -72.402 1.00 94.00 199 LYS A N 1
ATOM 1627 C CA . LYS A 1 199 ? 41.687 16.698 -72.755 1.00 94.00 199 LYS A CA 1
ATOM 1628 C C . LYS A 1 199 ? 42.786 15.773 -73.284 1.00 94.00 199 LYS A C 1
ATOM 1630 O O . LYS A 1 199 ? 43.508 16.140 -74.207 1.00 94.00 199 LYS A O 1
ATOM 1635 N N . GLN A 1 200 ? 42.932 14.584 -72.705 1.00 93.81 200 GLN A N 1
ATOM 1636 C CA . GLN A 1 200 ? 43.881 13.581 -73.180 1.00 93.81 200 GLN A CA 1
ATOM 1637 C C . GLN A 1 200 ? 43.510 13.083 -74.584 1.00 93.81 200 GLN A C 1
ATOM 1639 O O . GLN A 1 200 ? 44.402 12.892 -75.413 1.00 93.81 200 GLN A O 1
ATOM 1644 N N . GLU A 1 201 ? 42.224 12.881 -74.867 1.00 94.38 201 GLU A N 1
ATOM 1645 C CA . GLU A 1 201 ? 41.725 12.496 -76.192 1.00 94.38 201 GLU A CA 1
ATOM 1646 C C . GLU A 1 201 ? 41.987 13.590 -77.236 1.00 94.38 201 GLU A C 1
ATOM 1648 O O . GLU A 1 201 ? 42.527 13.291 -78.303 1.00 94.38 201 GLU A O 1
ATOM 1653 N N . GLU A 1 202 ? 41.703 14.854 -76.905 1.00 93.38 202 GLU A N 1
ATOM 1654 C CA . GLU A 1 202 ? 42.006 16.020 -77.749 1.00 93.38 202 GLU A CA 1
ATOM 1655 C C . GLU A 1 202 ? 43.505 16.096 -78.073 1.00 93.38 202 GLU A C 1
ATOM 1657 O O . GLU A 1 202 ? 43.898 16.089 -79.239 1.00 93.38 202 GLU A O 1
ATOM 1662 N N . GLN A 1 203 ? 44.363 16.034 -77.049 1.00 93.44 203 GLN A N 1
ATOM 1663 C CA . GLN A 1 203 ? 45.816 16.028 -77.234 1.00 93.44 203 GLN A CA 1
ATOM 1664 C C . GLN A 1 203 ? 46.306 14.826 -78.049 1.00 93.44 203 GLN A C 1
ATOM 1666 O O . GLN A 1 203 ? 47.250 14.947 -78.830 1.00 93.44 203 GLN A O 1
ATOM 1671 N N . SER A 1 204 ? 45.692 13.654 -77.877 1.00 93.69 204 SER A N 1
ATOM 1672 C CA . SER A 1 204 ? 46.040 12.455 -78.648 1.00 93.69 204 SER A CA 1
ATOM 1673 C C . SER A 1 204 ? 45.680 12.620 -80.125 1.00 93.69 204 SER A C 1
ATOM 1675 O O . SER A 1 204 ? 46.461 12.219 -80.991 1.00 93.69 204 SER A O 1
ATOM 1677 N N . SER A 1 205 ? 44.536 13.245 -80.412 1.00 93.62 205 SER A N 1
ATOM 1678 C CA . SER A 1 205 ? 44.110 13.612 -81.764 1.00 93.62 205 SER A CA 1
ATOM 1679 C C . SER A 1 205 ? 45.076 14.618 -82.397 1.00 93.62 205 SER A C 1
ATOM 1681 O O . SER A 1 205 ? 45.595 14.364 -83.485 1.00 93.62 205 SER A O 1
ATOM 1683 N N . ASP A 1 206 ? 45.410 15.703 -81.694 1.00 92.81 206 ASP A N 1
ATOM 1684 C CA . ASP A 1 206 ? 46.381 16.703 -82.162 1.00 92.81 206 ASP A CA 1
ATOM 1685 C C . ASP A 1 206 ? 47.747 16.073 -82.454 1.00 92.81 206 ASP A C 1
ATOM 1687 O O . ASP A 1 206 ? 48.342 16.287 -83.512 1.00 92.81 206 ASP A O 1
ATOM 1691 N N . MET A 1 207 ? 48.232 15.222 -81.545 1.00 91.56 207 MET A N 1
ATOM 1692 C CA . MET A 1 207 ? 49.474 14.475 -81.733 1.00 91.56 207 MET A CA 1
ATOM 1693 C C . MET A 1 207 ? 49.419 13.559 -82.956 1.00 91.56 207 MET A C 1
ATOM 1695 O O . MET A 1 207 ? 50.426 13.410 -83.653 1.00 91.56 207 MET A O 1
ATOM 1699 N N . TRP A 1 208 ? 48.273 12.937 -83.233 1.00 94.12 208 TRP A N 1
ATOM 1700 C CA . TRP A 1 208 ? 48.085 12.113 -84.422 1.00 94.12 208 TRP A CA 1
ATOM 1701 C C . TRP A 1 208 ? 48.153 12.951 -85.707 1.00 94.12 208 TRP A C 1
ATOM 1703 O O . TRP A 1 208 ? 48.892 12.584 -86.625 1.00 94.12 208 TRP A O 1
ATOM 1713 N N . PHE A 1 209 ? 47.480 14.108 -85.751 1.00 93.06 209 PHE A N 1
ATOM 1714 C CA . PHE A 1 209 ? 47.554 15.037 -86.885 1.00 93.06 209 PHE A CA 1
ATOM 1715 C C . PHE A 1 209 ? 48.981 15.543 -87.122 1.00 93.06 209 PHE A C 1
ATOM 1717 O O . PHE A 1 209 ? 49.483 15.455 -88.243 1.00 93.06 209 PHE A O 1
ATOM 1724 N N . LEU A 1 210 ? 49.676 15.977 -86.066 1.00 92.62 210 LEU A N 1
ATOM 1725 C CA . LEU A 1 210 ? 51.065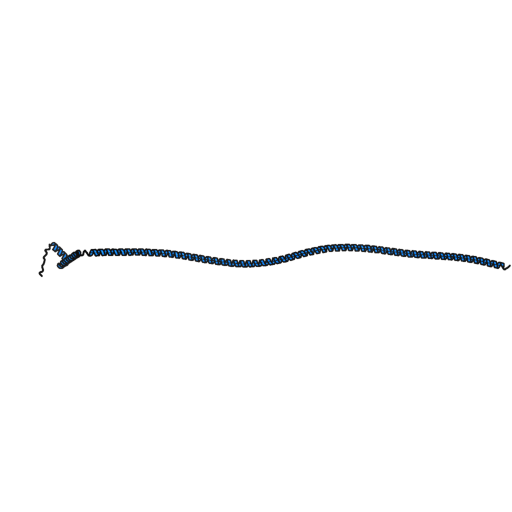 16.441 -86.149 1.00 92.62 210 LEU A CA 1
ATOM 1726 C C . LEU A 1 210 ? 52.029 15.338 -86.601 1.00 92.62 210 LEU A C 1
ATOM 1728 O O . LEU A 1 210 ? 52.975 15.604 -87.349 1.00 92.62 210 LEU A O 1
ATOM 1732 N N . ARG A 1 211 ? 51.816 14.088 -86.165 1.00 93.19 211 ARG A N 1
ATOM 1733 C CA . ARG A 1 211 ? 52.590 12.937 -86.659 1.00 93.19 211 ARG A CA 1
ATOM 1734 C C . ARG A 1 211 ? 52.353 12.716 -88.146 1.00 93.19 211 ARG A C 1
ATOM 1736 O O . ARG A 1 211 ? 53.319 12.538 -88.883 1.00 93.19 211 ARG A O 1
ATOM 1743 N N . ARG A 1 212 ? 51.097 12.773 -88.592 1.00 93.44 212 ARG A N 1
ATOM 1744 C CA . ARG A 1 212 ? 50.731 12.583 -89.998 1.00 93.44 212 ARG A CA 1
ATOM 1745 C C . ARG A 1 212 ? 51.300 13.677 -90.900 1.00 93.44 212 ARG A C 1
ATOM 1747 O O . ARG A 1 212 ? 51.779 13.388 -91.994 1.00 93.44 212 ARG A O 1
ATOM 1754 N N . GLU A 1 213 ? 51.279 14.921 -90.438 1.00 93.25 213 GLU A N 1
ATOM 1755 C CA . GLU A 1 213 ? 51.891 16.042 -91.148 1.00 93.25 213 GLU A CA 1
ATOM 1756 C C . GLU A 1 213 ? 53.417 15.901 -91.218 1.00 93.25 213 GLU A C 1
ATOM 1758 O O . GLU A 1 213 ? 53.995 16.066 -92.291 1.00 93.25 213 GLU A O 1
ATOM 1763 N N . ASN A 1 214 ? 54.070 15.494 -90.123 1.00 91.00 214 ASN A N 1
ATOM 1764 C CA . ASN A 1 214 ? 55.503 15.182 -90.123 1.00 91.00 214 ASN A CA 1
ATOM 1765 C C . ASN A 1 214 ? 55.866 14.057 -91.100 1.00 91.00 214 ASN A C 1
ATOM 1767 O O . ASN A 1 214 ? 56.886 14.154 -91.778 1.00 91.00 214 ASN A O 1
ATOM 1771 N N . GLU A 1 215 ? 55.066 12.989 -91.178 1.00 92.88 215 GLU A N 1
ATOM 1772 C CA . GLU A 1 215 ? 55.251 11.924 -92.175 1.00 92.88 215 GLU A CA 1
ATOM 1773 C C . GLU A 1 215 ? 55.160 12.482 -93.595 1.00 92.88 215 GLU A C 1
ATOM 1775 O O . GLU A 1 215 ? 56.072 12.277 -94.390 1.00 92.88 215 GLU A O 1
ATOM 1780 N N . LYS A 1 216 ? 54.123 13.273 -93.892 1.00 93.94 216 LYS A N 1
ATOM 1781 C CA . LYS A 1 216 ? 53.952 13.901 -95.207 1.00 93.94 216 LYS A CA 1
ATOM 1782 C C . LYS A 1 216 ? 55.127 14.814 -95.567 1.00 93.94 216 LYS A C 1
ATOM 1784 O O . LYS A 1 216 ? 55.603 14.772 -96.699 1.00 93.94 216 LYS A O 1
ATOM 1789 N N . LEU A 1 217 ? 55.607 15.623 -94.622 1.00 91.75 217 LEU A N 1
ATOM 1790 C CA . LEU A 1 217 ? 56.777 16.483 -94.819 1.00 91.75 217 LEU A CA 1
ATOM 1791 C C . LEU A 1 217 ? 58.057 15.661 -95.030 1.00 91.75 217 LEU A C 1
ATOM 1793 O O . LEU A 1 217 ? 58.875 16.028 -95.870 1.00 91.75 217 LEU A O 1
ATOM 1797 N N . LYS A 1 218 ? 58.228 14.532 -94.329 1.00 93.56 218 LYS A N 1
ATOM 1798 C CA . LYS A 1 218 ? 59.343 13.597 -94.565 1.00 93.56 218 LYS A CA 1
ATOM 1799 C C . LYS A 1 218 ? 59.271 12.959 -95.952 1.00 93.56 218 LYS A C 1
ATOM 1801 O O . LYS A 1 218 ? 60.292 12.901 -96.636 1.00 93.56 218 LYS A O 1
ATOM 1806 N N . ASP A 1 219 ? 58.095 12.526 -96.391 1.00 92.06 219 ASP A N 1
ATOM 1807 C CA . ASP A 1 219 ? 57.888 11.962 -97.730 1.00 92.06 219 ASP A CA 1
ATOM 1808 C C . ASP A 1 219 ? 58.164 13.010 -98.820 1.00 92.06 219 ASP A C 1
ATOM 1810 O O . ASP A 1 219 ? 58.854 12.742 -99.803 1.00 92.06 219 ASP A O 1
ATOM 1814 N N . GLN A 1 220 ? 57.710 14.250 -98.620 1.00 92.62 220 GLN A N 1
ATOM 1815 C CA . GLN A 1 220 ? 58.038 15.363 -99.511 1.00 92.62 220 GLN A CA 1
ATOM 1816 C C . GLN A 1 220 ? 59.545 15.627 -99.548 1.00 92.62 220 GLN A C 1
ATOM 1818 O O . GLN A 1 220 ? 60.120 15.709 -100.631 1.00 92.62 220 GLN A O 1
ATOM 1823 N N . LEU A 1 221 ? 60.202 15.701 -98.390 1.00 91.75 221 LEU A N 1
ATOM 1824 C CA . LEU A 1 221 ? 61.640 15.943 -98.292 1.00 91.75 221 LEU A CA 1
ATOM 1825 C C . LEU A 1 221 ? 62.454 14.832 -98.966 1.00 91.75 221 LEU A C 1
ATOM 1827 O O . LEU A 1 221 ? 63.385 15.129 -99.710 1.00 91.75 221 LEU A O 1
ATOM 1831 N N . THR A 1 222 ? 62.082 13.567 -98.770 1.00 91.69 222 THR A N 1
ATOM 1832 C CA . THR A 1 222 ? 62.733 12.436 -99.451 1.00 91.69 222 THR A CA 1
ATOM 1833 C C . THR A 1 222 ? 62.492 12.467 -100.961 1.00 91.69 222 THR A C 1
ATOM 1835 O O . THR A 1 222 ? 63.434 12.254 -101.722 1.00 91.69 222 THR A O 1
ATOM 1838 N N . SER A 1 223 ? 61.285 12.812 -101.423 1.00 91.62 223 SER A N 1
ATOM 1839 C CA . SER A 1 223 ? 61.000 12.969 -102.856 1.00 91.62 223 SER A CA 1
ATOM 1840 C C . SER A 1 223 ? 61.823 14.093 -103.500 1.00 91.62 223 SER A C 1
ATOM 1842 O O . SER A 1 223 ? 62.419 13.881 -104.554 1.00 91.62 223 SER A O 1
ATOM 1844 N N . LEU A 1 224 ? 61.950 15.244 -102.828 1.00 90.56 224 LEU A N 1
ATOM 1845 C CA . LEU A 1 224 ? 62.791 16.372 -103.242 1.00 90.56 224 LEU A CA 1
ATOM 1846 C C . LEU A 1 224 ? 64.273 15.993 -103.264 1.00 90.56 224 LEU A C 1
ATOM 1848 O O . LEU A 1 224 ? 64.983 16.340 -104.202 1.00 90.56 224 LEU A O 1
ATOM 1852 N N . GLN A 1 225 ? 64.748 15.242 -102.268 1.00 91.06 225 GLN A N 1
ATOM 1853 C CA . GLN A 1 225 ? 66.117 14.723 -102.253 1.00 91.06 225 GLN A CA 1
ATOM 1854 C C . GLN A 1 225 ? 66.380 13.771 -103.425 1.00 91.06 225 GLN A C 1
ATOM 1856 O O . GLN A 1 225 ? 67.445 13.845 -104.038 1.00 91.06 225 GLN A O 1
ATOM 1861 N N . ILE A 1 226 ? 65.425 12.893 -103.755 1.00 90.88 226 ILE A N 1
ATOM 1862 C CA . ILE A 1 226 ? 65.520 12.000 -104.917 1.00 90.88 226 ILE A CA 1
ATOM 1863 C C . ILE A 1 226 ? 65.531 12.821 -106.208 1.00 90.88 226 ILE A C 1
ATOM 1865 O O . ILE A 1 226 ? 66.427 12.614 -107.022 1.00 90.88 226 ILE A O 1
ATOM 1869 N N . GLN A 1 227 ? 64.606 13.774 -106.372 1.00 89.94 227 GLN A N 1
ATOM 1870 C CA . GLN A 1 227 ? 64.546 14.669 -107.534 1.00 89.94 227 GLN A CA 1
ATOM 1871 C C . GLN A 1 227 ? 65.859 15.427 -107.722 1.00 89.94 227 GLN A C 1
ATOM 1873 O O . GLN A 1 227 ? 66.491 15.300 -108.769 1.00 89.94 227 GLN A O 1
ATOM 1878 N N . HIS A 1 228 ? 66.336 16.110 -106.681 1.00 88.12 228 HIS A N 1
ATOM 1879 C CA . HIS A 1 228 ? 67.607 16.826 -106.711 1.00 88.12 228 HIS A CA 1
ATOM 1880 C C . HIS A 1 228 ? 68.771 15.889 -107.058 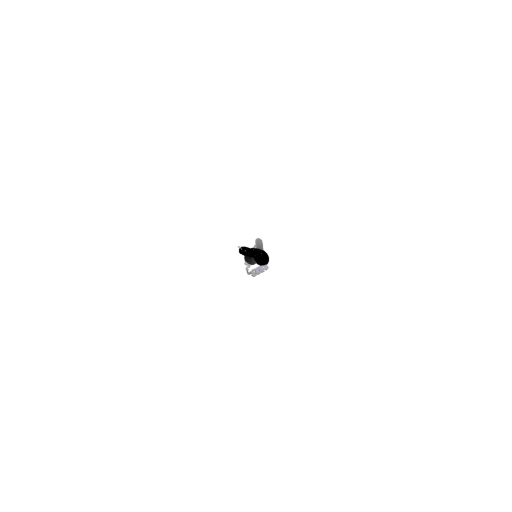1.00 88.12 228 HIS A C 1
ATOM 1882 O O . HIS A 1 228 ? 69.622 16.231 -107.871 1.00 88.12 228 HIS A O 1
ATOM 1888 N N . LYS A 1 229 ? 68.809 14.668 -106.503 1.00 91.00 229 LYS A N 1
ATOM 1889 C CA . LYS A 1 229 ? 69.836 13.674 -106.850 1.00 91.00 229 LYS A CA 1
ATOM 1890 C C . LYS A 1 229 ? 69.752 13.256 -108.321 1.00 91.00 229 LYS A C 1
ATOM 1892 O O . LYS A 1 229 ? 70.795 13.158 -108.961 1.00 91.00 229 LYS A O 1
ATOM 1897 N N . THR A 1 230 ? 68.551 13.032 -108.858 1.00 88.94 230 THR A N 1
ATOM 1898 C CA . THR A 1 230 ? 68.352 12.681 -110.274 1.00 88.94 230 THR A CA 1
ATOM 1899 C C . THR A 1 230 ? 68.720 13.821 -111.221 1.00 88.94 230 THR A C 1
ATOM 1901 O O . THR A 1 230 ? 69.381 13.589 -112.231 1.00 88.94 230 THR A O 1
ATOM 1904 N N . GLU A 1 231 ? 68.361 15.059 -110.880 1.00 88.25 231 GLU A N 1
ATOM 1905 C CA . GLU A 1 231 ? 68.763 16.256 -111.621 1.00 88.25 231 GLU A CA 1
ATOM 1906 C C . GLU A 1 231 ? 70.279 16.404 -111.617 1.00 88.25 231 GLU A C 1
ATOM 1908 O O . GLU A 1 231 ? 70.874 16.598 -112.672 1.00 88.25 231 GLU A O 1
ATOM 1913 N N . LEU A 1 232 ? 70.919 16.216 -110.460 1.00 87.31 232 LEU A N 1
ATOM 1914 C CA . LEU A 1 232 ? 72.369 16.280 -110.332 1.00 87.31 232 LEU A CA 1
ATOM 1915 C C . LEU A 1 232 ? 73.039 15.196 -111.180 1.00 87.31 232 LEU A C 1
ATOM 1917 O O . LEU A 1 232 ? 73.962 15.508 -111.926 1.00 87.31 232 LEU A O 1
ATOM 1921 N N . THR A 1 233 ? 72.541 13.953 -111.173 1.00 87.38 233 THR A N 1
ATOM 1922 C CA . THR A 1 233 ? 73.059 12.908 -112.072 1.00 87.38 233 THR A CA 1
ATOM 1923 C C . THR A 1 233 ? 72.849 13.239 -113.547 1.00 87.38 233 THR A C 1
ATOM 1925 O O . THR A 1 233 ? 73.776 13.053 -114.328 1.00 87.38 233 THR A O 1
ATOM 1928 N N . ASN A 1 234 ? 71.687 13.774 -113.934 1.00 87.38 234 ASN A N 1
ATOM 1929 C CA . ASN A 1 234 ? 71.408 14.154 -115.321 1.00 87.38 234 ASN A CA 1
ATOM 1930 C C . ASN A 1 234 ? 72.316 15.297 -115.781 1.00 87.38 234 ASN A C 1
ATOM 1932 O O . ASN A 1 234 ? 72.856 15.246 -116.882 1.00 87.38 234 ASN A O 1
ATOM 1936 N N . LEU A 1 235 ? 72.525 16.304 -114.929 1.00 85.31 235 LEU A N 1
ATOM 1937 C CA . LEU A 1 235 ? 73.423 17.421 -115.201 1.00 85.31 235 LEU A CA 1
ATOM 1938 C C . LEU A 1 235 ? 74.870 16.930 -115.325 1.00 85.31 235 LEU A C 1
ATOM 1940 O O . LEU A 1 235 ? 75.585 17.337 -116.235 1.00 85.31 235 LEU A O 1
ATOM 1944 N N . THR A 1 236 ? 75.282 16.001 -114.455 1.00 85.25 236 THR A N 1
ATOM 1945 C CA . THR A 1 236 ? 76.616 15.383 -114.511 1.00 85.25 236 THR A CA 1
ATOM 1946 C C . THR A 1 236 ? 76.791 14.601 -115.814 1.00 85.25 236 THR A C 1
ATOM 1948 O O . THR A 1 236 ? 77.778 14.797 -116.514 1.00 85.25 236 THR A O 1
ATOM 1951 N N . GLN A 1 237 ? 75.801 13.790 -116.203 1.00 86.44 237 GLN A N 1
ATOM 1952 C CA . GLN A 1 237 ? 75.800 13.061 -117.474 1.00 86.44 237 GLN A CA 1
ATOM 1953 C C . GLN A 1 237 ? 75.804 14.001 -118.688 1.00 86.44 237 GLN A C 1
ATOM 1955 O O . GLN A 1 237 ? 76.509 13.735 -119.659 1.00 86.44 237 GLN A O 1
ATOM 1960 N N . GLN A 1 238 ? 75.058 15.110 -118.652 1.00 86.25 238 GLN A N 1
ATOM 1961 C CA . GLN A 1 238 ? 75.101 16.133 -119.701 1.00 86.25 238 GLN A CA 1
ATOM 1962 C C . GLN A 1 238 ? 76.488 16.769 -119.811 1.00 86.25 238 GLN A C 1
ATOM 1964 O O . GLN A 1 238 ? 77.003 16.892 -120.921 1.00 86.25 238 GLN A O 1
ATOM 1969 N N . TYR A 1 239 ? 77.118 17.117 -118.686 1.00 82.38 239 TYR A N 1
ATOM 1970 C CA . TYR A 1 239 ? 78.494 17.618 -118.660 1.00 82.38 239 TYR A CA 1
ATOM 1971 C C . TYR A 1 239 ? 79.499 16.580 -119.186 1.00 82.38 239 TYR A C 1
ATOM 1973 O O . TYR A 1 239 ? 80.397 16.924 -119.957 1.00 82.38 239 TYR A O 1
ATOM 1981 N N . GLU A 1 240 ? 79.341 15.301 -118.834 1.00 84.31 240 GLU A N 1
ATOM 1982 C CA . GLU A 1 240 ? 80.155 14.194 -119.360 1.00 84.31 240 GLU A CA 1
ATOM 1983 C C . GLU A 1 240 ? 79.970 13.996 -120.873 1.00 84.31 240 GLU A C 1
ATOM 1985 O O . GLU A 1 240 ? 80.926 13.714 -121.596 1.00 84.31 240 GLU A O 1
ATOM 1990 N N . LEU A 1 241 ? 78.747 14.151 -121.382 1.00 82.69 241 LEU A N 1
ATOM 1991 C CA . LEU A 1 241 ? 78.466 14.091 -122.815 1.00 82.69 241 LEU A CA 1
ATOM 1992 C C . LEU A 1 241 ? 79.032 15.305 -123.552 1.00 82.69 241 LEU A C 1
ATOM 1994 O O . LEU A 1 241 ? 79.634 15.132 -124.607 1.00 82.69 241 LEU A O 1
ATOM 1998 N N . GLN A 1 242 ? 78.900 16.511 -122.996 1.00 80.69 242 GLN A N 1
ATOM 1999 C CA . GLN A 1 242 ? 79.517 17.712 -123.561 1.00 80.69 242 GLN A CA 1
ATOM 2000 C C . GLN A 1 242 ? 81.037 17.586 -123.620 1.00 80.69 242 GLN A C 1
ATOM 2002 O O . GLN A 1 242 ? 81.624 17.889 -124.652 1.00 80.69 242 GLN A O 1
ATOM 2007 N N . THR A 1 243 ? 81.674 17.091 -122.558 1.00 78.31 243 THR A N 1
ATOM 2008 C CA . THR A 1 243 ? 83.127 16.855 -122.542 1.00 78.31 243 THR A CA 1
ATOM 2009 C C . THR A 1 243 ? 83.547 15.760 -123.522 1.00 78.31 243 THR A C 1
ATOM 2011 O O . THR A 1 243 ? 84.555 15.904 -124.208 1.00 78.31 243 THR A O 1
ATOM 2014 N N . LYS A 1 244 ? 82.769 14.681 -123.671 1.00 84.06 244 LYS A N 1
ATOM 2015 C CA . LYS A 1 244 ? 83.011 13.681 -124.727 1.00 84.06 244 LYS A CA 1
ATOM 2016 C C . LYS A 1 244 ? 82.858 14.266 -126.130 1.00 84.06 244 LYS A C 1
ATOM 2018 O O . LYS A 1 244 ? 83.672 13.943 -126.991 1.00 84.06 244 LYS A O 1
ATOM 2023 N N . ASN A 1 245 ? 81.854 15.111 -126.355 1.00 81.69 245 ASN A N 1
ATOM 2024 C CA . ASN A 1 245 ? 81.644 15.780 -127.636 1.00 81.69 245 ASN A CA 1
ATOM 2025 C C . ASN A 1 245 ? 82.779 16.751 -127.957 1.00 81.69 245 ASN A C 1
ATOM 2027 O O . ASN A 1 245 ? 83.309 16.672 -129.056 1.00 81.69 245 ASN A O 1
ATOM 2031 N N . THR A 1 246 ? 83.234 17.576 -127.011 1.00 78.88 246 THR A N 1
ATOM 2032 C CA . THR A 1 246 ? 84.389 18.458 -127.248 1.00 78.88 246 THR A CA 1
ATOM 2033 C C . THR A 1 246 ? 85.672 17.666 -127.496 1.00 78.88 246 THR A C 1
ATOM 2035 O O . THR A 1 246 ? 86.458 18.037 -128.363 1.00 78.88 246 THR A O 1
ATOM 2038 N N . ILE A 1 247 ? 85.878 16.526 -126.823 1.00 78.50 247 ILE A N 1
ATOM 2039 C CA . ILE A 1 247 ? 86.998 15.617 -127.130 1.00 78.50 247 ILE A CA 1
ATOM 2040 C C . ILE A 1 247 ? 86.864 15.020 -128.540 1.00 78.50 247 ILE A C 1
ATOM 2042 O O . ILE A 1 247 ? 87.865 14.863 -129.237 1.00 78.50 247 ILE A O 1
ATOM 2046 N N . LEU A 1 248 ? 85.654 14.653 -128.969 1.00 79.94 248 LEU A N 1
ATOM 2047 C CA . LEU A 1 248 ? 85.389 14.142 -130.318 1.00 79.94 248 LEU A CA 1
ATOM 2048 C C . LEU A 1 248 ? 85.601 15.212 -131.388 1.00 79.94 248 LEU A C 1
ATOM 2050 O O . LEU A 1 248 ? 86.228 14.917 -132.400 1.00 79.94 248 LEU A O 1
ATOM 2054 N N . GLU A 1 249 ? 85.138 16.437 -131.153 1.00 79.19 249 GLU A N 1
ATOM 2055 C CA . GLU A 1 249 ? 85.384 17.595 -132.015 1.00 79.19 249 GLU A CA 1
ATOM 2056 C C . GLU A 1 249 ? 86.884 17.854 -132.143 1.00 79.19 249 GLU A C 1
ATOM 2058 O O . GLU A 1 249 ? 87.391 17.902 -133.258 1.00 79.19 249 GLU A O 1
ATOM 2063 N N . GLN A 1 250 ? 87.622 17.882 -131.029 1.00 77.62 250 GLN A N 1
ATOM 2064 C CA . GLN A 1 250 ? 89.083 17.995 -131.048 1.00 77.62 250 GLN A CA 1
ATOM 2065 C C . GLN A 1 250 ? 89.741 16.830 -131.798 1.00 77.62 250 GLN A C 1
ATOM 2067 O O . GLN A 1 250 ? 90.677 17.040 -132.565 1.00 77.62 250 GLN A O 1
ATOM 2072 N N . LYS A 1 251 ? 89.265 15.589 -131.620 1.00 77.81 251 LYS A N 1
ATOM 2073 C CA . LYS A 1 251 ? 89.773 14.425 -132.366 1.00 77.81 251 LYS A CA 1
ATOM 2074 C C . LYS A 1 251 ? 89.510 14.535 -133.863 1.00 77.81 251 LYS A C 1
ATOM 2076 O O . LYS A 1 251 ? 90.392 14.177 -134.636 1.00 77.81 251 LYS A O 1
ATOM 2081 N N . LEU A 1 252 ? 88.330 15.000 -134.268 1.00 76.75 252 LEU A N 1
ATOM 2082 C CA . LEU A 1 252 ? 88.000 15.257 -135.669 1.00 76.75 252 LEU A CA 1
ATOM 2083 C C . LEU A 1 252 ? 88.890 16.362 -136.230 1.00 76.75 252 LEU A C 1
ATOM 2085 O O . LEU A 1 252 ? 89.469 16.177 -137.290 1.00 76.75 252 LEU A O 1
ATOM 2089 N N . GLU A 1 253 ? 89.088 17.446 -135.486 1.00 76.31 253 GLU A N 1
ATOM 2090 C CA . GLU A 1 253 ? 89.971 18.550 -135.863 1.00 76.31 253 GLU A CA 1
ATOM 2091 C C . GLU A 1 253 ? 91.430 18.084 -136.028 1.00 76.31 253 GLU A C 1
ATOM 2093 O O . GLU A 1 253 ? 92.101 18.439 -137.001 1.00 76.31 253 GLU A O 1
ATOM 2098 N N . PHE A 1 254 ? 91.913 17.210 -135.136 1.00 76.69 254 PHE A N 1
ATOM 2099 C CA . PHE A 1 254 ? 93.214 16.554 -135.281 1.00 76.69 254 PHE A CA 1
ATOM 2100 C C . PHE A 1 254 ? 93.268 15.609 -136.485 1.00 76.69 254 PHE A C 1
ATOM 2102 O O . PHE A 1 254 ? 94.304 15.553 -137.146 1.00 76.69 254 PHE A O 1
ATOM 2109 N N . ASN A 1 255 ? 92.185 14.893 -136.795 1.00 73.75 255 ASN A N 1
ATOM 2110 C CA . ASN A 1 255 ? 92.118 14.011 -137.961 1.00 73.75 255 ASN A CA 1
ATOM 2111 C C . ASN A 1 255 ? 92.132 14.805 -139.270 1.00 73.75 255 ASN A C 1
ATOM 2113 O O . ASN A 1 255 ? 92.896 14.463 -140.166 1.00 73.75 255 ASN A O 1
ATOM 2117 N N . SER A 1 256 ? 91.380 15.904 -139.349 1.00 71.69 256 SER A N 1
ATOM 2118 C CA . SER A 1 256 ? 91.399 16.820 -140.492 1.00 71.69 256 SER A CA 1
ATOM 2119 C C . SER A 1 256 ? 92.782 17.446 -140.680 1.00 71.69 256 SER A C 1
ATOM 2121 O O . SER A 1 256 ? 93.271 17.555 -141.801 1.00 71.69 256 SER A O 1
ATOM 2123 N N . ARG A 1 257 ? 93.472 17.802 -139.585 1.00 73.25 257 ARG A N 1
ATOM 2124 C CA . ARG A 1 257 ? 94.881 18.232 -139.637 1.00 73.25 257 ARG A CA 1
ATOM 2125 C C . ARG A 1 257 ? 95.820 17.122 -140.108 1.00 73.25 257 ARG A C 1
ATOM 2127 O O . ARG A 1 257 ? 96.748 17.401 -140.858 1.00 73.25 257 ARG A O 1
ATOM 2134 N N . LEU A 1 258 ? 95.600 15.881 -139.679 1.00 71.69 258 LEU A N 1
ATOM 2135 C CA . LEU A 1 258 ? 96.366 14.720 -140.136 1.00 71.69 258 LEU A CA 1
ATOM 2136 C C . LEU A 1 258 ? 96.148 14.436 -141.625 1.00 71.69 258 LEU A C 1
ATOM 2138 O O . LEU A 1 258 ? 97.103 14.070 -142.303 1.00 71.69 258 LEU A O 1
ATOM 2142 N N . GLU A 1 259 ? 94.926 14.596 -142.132 1.00 71.62 259 GLU A N 1
ATOM 2143 C CA . GLU A 1 259 ? 94.619 14.490 -143.563 1.00 71.62 259 GLU A CA 1
ATOM 2144 C C . GLU A 1 259 ? 95.302 15.593 -144.368 1.00 71.62 259 GLU A C 1
ATOM 2146 O O . GLU A 1 259 ? 95.979 15.274 -145.340 1.00 71.62 259 GLU A O 1
ATOM 2151 N N . LEU A 1 260 ? 95.259 16.844 -143.901 1.00 72.00 260 LEU A N 1
ATOM 2152 C CA . LEU A 1 260 ? 96.009 17.959 -144.493 1.00 72.00 260 LEU A CA 1
ATOM 2153 C C . LEU A 1 260 ? 97.517 17.676 -144.561 1.00 72.00 260 LEU A C 1
ATOM 2155 O O . LEU A 1 260 ? 98.136 17.861 -145.603 1.00 72.00 260 LEU A O 1
ATOM 2159 N N . ILE A 1 261 ? 98.109 17.149 -143.486 1.00 68.12 261 ILE A N 1
ATOM 2160 C CA . ILE A 1 261 ? 99.533 16.779 -143.470 1.00 68.12 261 ILE A CA 1
ATOM 2161 C C . ILE A 1 261 ? 99.813 15.598 -144.412 1.00 68.12 261 ILE A C 1
ATOM 2163 O O . ILE A 1 261 ? 100.869 15.547 -145.040 1.00 68.12 261 ILE A O 1
ATOM 2167 N N . LYS A 1 262 ? 98.891 14.635 -144.543 1.00 67.12 262 LYS A N 1
ATOM 2168 C CA . LYS A 1 262 ? 99.028 13.525 -145.501 1.00 67.12 262 LYS A CA 1
ATOM 2169 C C . LYS A 1 262 ? 98.942 14.004 -146.949 1.00 67.12 262 LYS A C 1
ATOM 2171 O O . LYS A 1 262 ? 99.718 13.510 -147.768 1.00 67.12 262 LYS A O 1
ATOM 2176 N N . GLU A 1 263 ? 98.055 14.950 -147.250 1.00 63.88 263 GLU A N 1
ATOM 2177 C CA . GLU A 1 263 ? 97.958 15.616 -148.555 1.00 63.88 263 GLU A CA 1
ATOM 2178 C C . GLU A 1 263 ? 99.233 16.411 -148.869 1.00 63.88 263 GLU A C 1
ATOM 2180 O O . GLU A 1 263 ? 99.812 16.258 -149.944 1.00 63.88 263 GLU A O 1
ATOM 2185 N N . GLU A 1 264 ? 99.768 17.161 -147.902 1.00 65.12 264 GLU A N 1
ATOM 2186 C CA . GLU A 1 264 ? 101.069 17.831 -148.039 1.00 65.12 264 GLU A CA 1
ATOM 2187 C C . GLU A 1 264 ? 102.204 16.826 -148.301 1.00 65.12 264 GLU A C 1
ATOM 2189 O O . GLU A 1 264 ? 103.062 17.050 -149.158 1.00 65.12 264 GLU A O 1
ATOM 2194 N N . HIS A 1 265 ? 102.187 15.670 -147.634 1.00 64.44 265 HIS A N 1
ATOM 2195 C CA . HIS A 1 265 ? 103.186 14.623 -147.840 1.00 64.44 265 HIS A CA 1
ATOM 2196 C C . HIS A 1 265 ? 103.066 13.942 -149.216 1.00 64.44 265 HIS A C 1
ATOM 2198 O O . HIS A 1 265 ? 104.080 13.519 -149.776 1.00 64.44 265 HIS A O 1
ATOM 2204 N N . THR A 1 266 ? 101.859 13.849 -149.786 1.00 63.31 266 THR A N 1
ATOM 2205 C CA . THR A 1 266 ? 101.645 13.309 -151.142 1.00 63.31 266 THR A CA 1
ATOM 2206 C C . THR A 1 266 ? 102.121 14.294 -152.206 1.00 63.31 266 THR A C 1
ATOM 2208 O O . THR A 1 266 ? 102.812 13.887 -153.140 1.00 63.31 266 THR A O 1
ATOM 2211 N N . ILE A 1 267 ? 101.881 15.592 -152.003 1.00 65.56 267 ILE A N 1
ATOM 2212 C CA . ILE A 1 267 ? 102.393 16.667 -152.866 1.00 65.56 267 ILE A CA 1
ATOM 2213 C C . ILE A 1 267 ? 103.934 16.694 -152.862 1.00 65.56 267 ILE A C 1
ATOM 2215 O O . ILE A 1 267 ? 104.556 16.876 -153.910 1.00 65.56 267 ILE A O 1
ATOM 2219 N N . ILE A 1 268 ? 104.576 16.447 -151.713 1.00 62.66 268 ILE A N 1
ATOM 2220 C CA . ILE A 1 268 ? 106.045 16.366 -151.613 1.00 62.66 268 ILE A CA 1
ATOM 2221 C C . ILE A 1 268 ? 106.602 15.122 -152.333 1.00 62.66 268 ILE A C 1
ATOM 2223 O O . ILE A 1 268 ? 107.646 15.211 -152.984 1.00 62.66 268 ILE A O 1
ATOM 2227 N N . ILE A 1 269 ? 105.914 13.976 -152.278 1.00 60.69 269 ILE A N 1
ATOM 2228 C CA . ILE A 1 269 ? 106.331 12.744 -152.977 1.00 60.69 269 ILE A CA 1
ATOM 2229 C C . ILE A 1 269 ? 106.172 12.885 -154.501 1.00 60.69 269 ILE A C 1
ATOM 2231 O O . ILE A 1 269 ? 107.066 12.491 -155.254 1.00 60.69 269 ILE A O 1
ATOM 2235 N N . GLU A 1 270 ? 105.094 13.511 -154.977 1.00 60.25 270 GLU A N 1
ATOM 2236 C CA . GLU A 1 270 ? 104.906 13.802 -156.406 1.00 60.25 270 GLU A CA 1
ATOM 2237 C C . GLU A 1 270 ? 105.914 14.836 -156.935 1.00 60.25 270 GLU A C 1
ATOM 2239 O O . GLU A 1 270 ? 106.385 14.724 -158.072 1.00 60.25 270 GLU A O 1
ATOM 2244 N N . ALA A 1 271 ? 106.312 15.808 -156.106 1.00 60.84 271 ALA A N 1
ATOM 2245 C CA . ALA A 1 271 ? 107.353 16.779 -156.440 1.00 60.84 271 ALA A CA 1
ATOM 2246 C C . ALA A 1 271 ? 108.766 16.162 -156.491 1.00 60.84 271 ALA A C 1
ATOM 2248 O O . ALA A 1 271 ? 109.598 16.615 -157.283 1.00 60.84 271 ALA A O 1
ATOM 2249 N N . LEU A 1 272 ? 109.043 15.125 -155.691 1.00 58.84 272 LEU A N 1
ATOM 2250 C CA . LEU A 1 272 ? 110.316 14.395 -155.711 1.00 58.84 272 LEU A CA 1
ATOM 2251 C C . LEU A 1 272 ? 110.442 13.468 -156.929 1.00 58.84 272 LEU A C 1
ATOM 2253 O O . LEU A 1 272 ? 111.501 13.438 -157.553 1.00 58.84 272 LEU A O 1
ATOM 2257 N N . ASN A 1 273 ? 109.363 12.796 -157.339 1.00 58.06 273 ASN A N 1
ATOM 2258 C CA . ASN A 1 273 ? 109.387 11.932 -158.526 1.00 58.06 273 ASN A CA 1
ATOM 2259 C C . ASN A 1 273 ? 109.502 12.724 -159.842 1.00 58.06 273 ASN A C 1
ATOM 2261 O O . ASN A 1 273 ? 110.135 12.260 -160.784 1.00 58.06 273 ASN A O 1
ATOM 2265 N N . LYS A 1 274 ? 108.992 13.963 -159.905 1.00 60.22 274 LYS A N 1
ATOM 2266 C CA . LYS A 1 274 ? 109.134 14.839 -161.088 1.00 60.22 274 LYS A CA 1
ATOM 2267 C C . LYS A 1 274 ? 110.541 15.410 -161.314 1.00 60.22 274 LYS A C 1
ATOM 2269 O O . LYS A 1 274 ? 110.779 15.987 -162.372 1.00 60.22 274 LYS A O 1
ATOM 2274 N N . LYS A 1 275 ? 111.463 15.280 -160.355 1.00 59.09 275 LYS A N 1
ATOM 2275 C CA . LYS A 1 275 ? 112.853 15.766 -160.474 1.00 59.09 275 LYS A CA 1
ATOM 2276 C C . LYS A 1 275 ? 113.888 14.665 -160.729 1.00 59.09 275 LYS A C 1
ATOM 2278 O O . LYS A 1 275 ? 115.062 14.991 -160.841 1.00 59.09 275 LYS A O 1
ATOM 2283 N N . LEU A 1 276 ? 113.477 13.398 -160.821 1.00 55.03 276 LEU A N 1
ATOM 2284 C CA . LEU A 1 276 ? 114.384 12.259 -161.028 1.00 55.03 276 LEU A CA 1
ATOM 2285 C C . LEU A 1 276 ? 114.389 11.700 -162.467 1.00 55.03 276 LEU A C 1
ATOM 2287 O O . LEU A 1 276 ? 115.204 10.830 -162.748 1.00 55.03 276 LEU A O 1
ATOM 2291 N N . ASP A 1 277 ? 113.566 12.247 -163.373 1.00 52.31 277 ASP A N 1
ATOM 2292 C CA . ASP A 1 277 ? 113.451 11.822 -164.784 1.00 52.31 277 ASP A CA 1
ATOM 2293 C C . ASP A 1 277 ? 113.892 12.897 -165.815 1.00 52.31 277 ASP A C 1
ATOM 2295 O O . ASP A 1 277 ? 113.483 12.842 -166.973 1.00 52.31 277 ASP A O 1
ATOM 2299 N N . ASN A 1 278 ? 114.734 13.871 -165.429 1.00 45.22 278 ASN A N 1
ATOM 2300 C CA . ASN A 1 278 ? 115.498 14.740 -166.351 1.00 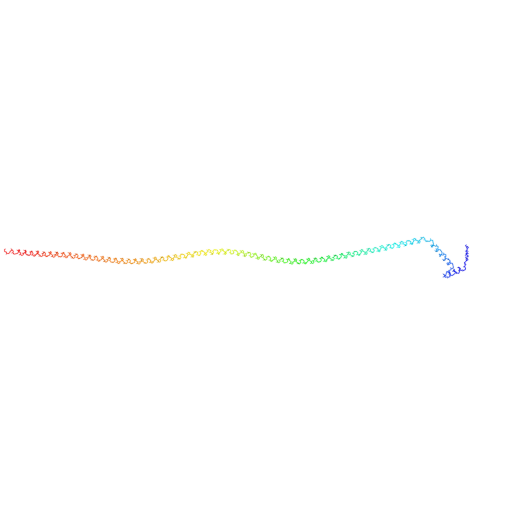45.22 278 ASN A CA 1
ATOM 2301 C C . ASN A 1 278 ? 116.794 15.257 -165.720 1.00 45.22 278 ASN A C 1
ATOM 2303 O O . ASN A 1 278 ? 116.711 15.823 -164.606 1.00 45.22 278 ASN A O 1
#

Secondary structure (DSSP, 8-state):
-----------HHHHHHHHHHHHHTT--HHHHHHHHHHHHHHHHHHHH-HHHHHHHHHHHHHHHHHHHHHHHHHHHHHHHHHHHHHHHHHHHHHHHHHHHHHHHHHHHHHHHHHHHHHHHHHHHHHHHHHHHHHHHHHHHHHHHHHHHHHHHHHHHHHHHHHHHHHHHHHHHHHHHHHHHHHHHHHHHHHHHHHHHHHHHHHHHHHHHHHHHHHHHHHHHHHHHHHHHHHHHHHHHHHHHHHHHHHHHHHHHHHHHHHHHHHHHHHHHHHHHHTTS--

Radius of gyration: 114.26 Å; chains: 1; bounding box: 217×46×315 Å

Foldseek 3Di:
DDPPDDDDDDDPVVVVVLVVVCVVVVHDSVVVVVVVVVVVVVVVVVVVPPVVVVVVVVVVVVVVVVVVVVVVVVVVVVVVVVVVVVVVVVVVVVVVVVVVVVVVVVVVVVVVVVVVVVVVVVVVVVVVVVVVVVVVVVVVVVVVVVVVVVVVVVVVVVVVVVVVVVVVVVVVVVVVVVVVVVVVVVVVVVVVVVVVVVVVVVVVVVVVVVVVVVVVVVVVVVVVVVVVVVVVVVVVVVVVVVVVVVVVVVVVVVVVVVVVVVVVVVVVVVVVVVPPPD

pLDDT: mean 85.83, std 13.53, range [35.91, 97.25]

Sequence (278 aa):
MSDITFGIKMNPEMKAELLELIKSHEVTSKEFIAMLLESYKLEKSREISHFDYTDIDELQRLLKRIQKLYLNLHDKAEVILVEHKNLYQTNISAKTTTIEEKNNLIKNLEFQLLAKEEIIAEQNGKIIEINKNIEKLEQRCTKYNDITAETTIQLKKERLLSSKLEEEIINLQKNITQTEHLTIELEQCKLANQGLISKQEEQSSDMWFLRRENEKLKDQLTSLQIQHKTELTNLTQQYELQTKNTILEQKLEFNSRLELIKEEHTIIIEALNKKLDN